Protein AF-A0A2G4H338-F1 (afdb_monomer_lite)

Sequence (233 aa):
MAGIDVQKAIAKLKPARVRELTLAVLLAEPDDFEDLPAPQMMLRNDGWTGVTTTIDGDGYRAVLITAGGRRTASRSCTVIDPEGVVIGSFAADAAARVAAATTAALVAPRMLRDEPVRLGVLGAGPLGRLAIAVLREVLPIERILIHDPDPLAAAQASELGRLVGDAPTAVRDASLIVTATNARDPALRADWVAPGAAIIALGADRQGRRELDYRILADAAFVTCDAPAIARV

Foldseek 3Di:
DDDDPQVVVVVVCPPVNLVVVLVCLLVDDPVQQPPQDDQPDWDDDQWIWTWGWDAHPQGKIKIWIWTGHPPDIWIKIWIAHNVGHTPDIDTCPVVLLSSLLSVLLSCVVVLFDDDDFQEFEEWLAPSRLSNLVSNVVRHNHPFAEYEYPDVVSQVVCVVSGPYDDARLVRAQPGLEYEYADQALDALDEPVSHDPNRHYHYRHQPDPSGDHYDVVCVVPDPDDDDSDPVPPDD

Structure (mmCIF, N/CA/C/O backbone):
data_AF-A0A2G4H338-F1
#
_entry.id   AF-A0A2G4H338-F1
#
loop_
_atom_site.group_PDB
_atom_site.id
_atom_site.type_symbol
_atom_site.label_atom_id
_atom_site.label_alt_id
_atom_site.label_comp_id
_atom_site.label_asym_id
_atom_site.label_entity_id
_atom_site.label_seq_id
_atom_site.pdbx_PDB_ins_code
_atom_site.Cartn_x
_atom_site.Cartn_y
_atom_site.Cartn_z
_atom_site.occupancy
_atom_site.B_iso_or_equiv
_atom_site.auth_seq_id
_atom_site.auth_comp_id
_atom_site.auth_asym_id
_atom_site.auth_atom_id
_atom_site.pdbx_PDB_model_num
ATOM 1 N N . MET A 1 1 ? 33.607 4.138 -12.696 1.00 31.92 1 MET A N 1
ATOM 2 C CA . MET A 1 1 ? 32.410 4.634 -13.411 1.00 31.92 1 MET A CA 1
ATOM 3 C C . MET A 1 1 ? 31.598 5.467 -12.440 1.00 31.92 1 MET A C 1
ATOM 5 O O . MET A 1 1 ? 31.166 4.926 -11.431 1.00 31.92 1 MET A O 1
ATOM 9 N N . ALA A 1 2 ? 31.481 6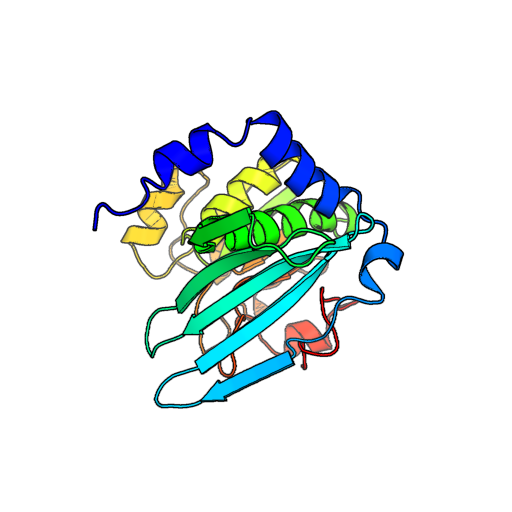.774 -12.678 1.00 31.03 2 ALA A N 1
ATOM 10 C CA . ALA A 1 2 ? 30.699 7.663 -11.822 1.00 31.03 2 ALA A CA 1
ATOM 11 C C . ALA A 1 2 ? 29.223 7.238 -11.871 1.00 31.03 2 ALA A C 1
ATOM 13 O O . ALA A 1 2 ? 28.641 7.170 -12.952 1.00 31.03 2 ALA A O 1
ATOM 14 N N . GLY A 1 3 ? 28.655 6.879 -10.717 1.00 27.36 3 GLY A N 1
ATOM 15 C CA . GLY A 1 3 ? 27.245 6.517 -10.606 1.00 27.36 3 GLY A CA 1
ATOM 16 C C . GLY A 1 3 ? 26.360 7.681 -11.041 1.00 27.36 3 GLY A C 1
ATOM 17 O O . GLY A 1 3 ? 26.670 8.840 -10.763 1.00 27.36 3 GLY A O 1
ATOM 18 N N . ILE A 1 4 ? 25.275 7.374 -11.749 1.00 29.52 4 ILE A N 1
ATOM 19 C CA . ILE A 1 4 ? 24.266 8.366 -12.115 1.00 29.52 4 ILE A CA 1
ATOM 20 C C . ILE A 1 4 ? 23.693 8.939 -10.819 1.00 29.52 4 ILE A C 1
ATOM 22 O O . ILE A 1 4 ? 23.163 8.210 -9.981 1.00 29.52 4 ILE A O 1
ATOM 26 N N . ASP A 1 5 ? 23.818 10.252 -10.659 1.00 36.50 5 ASP A N 1
ATOM 27 C CA . ASP A 1 5 ? 23.227 10.990 -9.553 1.00 36.50 5 ASP A CA 1
ATOM 28 C C . ASP A 1 5 ? 21.701 11.007 -9.729 1.00 36.50 5 ASP A C 1
ATOM 30 O O . ASP A 1 5 ? 21.136 11.795 -10.493 1.00 36.50 5 ASP A O 1
ATOM 34 N N . VAL A 1 6 ? 21.045 10.072 -9.043 1.00 32.97 6 VAL A N 1
ATOM 35 C CA . VAL A 1 6 ? 19.594 9.861 -9.077 1.00 32.97 6 VAL A CA 1
ATOM 36 C C . VAL A 1 6 ? 18.837 11.125 -8.658 1.00 32.97 6 VAL A C 1
ATOM 38 O O . VAL A 1 6 ? 17.789 11.415 -9.228 1.00 32.97 6 VAL A O 1
ATOM 41 N N . GLN A 1 7 ? 19.384 11.931 -7.741 1.00 35.97 7 GLN A N 1
ATOM 42 C CA . GLN A 1 7 ? 18.771 13.199 -7.331 1.00 35.97 7 GLN A CA 1
ATOM 43 C C . GLN A 1 7 ? 18.811 14.220 -8.472 1.00 35.97 7 GLN A C 1
ATOM 45 O O . GLN A 1 7 ? 17.824 14.903 -8.739 1.00 35.97 7 GLN A O 1
ATOM 50 N N . LYS A 1 8 ? 19.912 14.259 -9.227 1.00 37.12 8 LYS A N 1
ATOM 51 C CA . LYS A 1 8 ? 20.064 15.117 -10.411 1.00 37.12 8 LYS A CA 1
ATOM 52 C C . LYS A 1 8 ? 19.201 14.667 -11.597 1.00 37.12 8 LYS A C 1
ATOM 54 O O . LYS A 1 8 ? 18.763 15.509 -12.377 1.00 37.12 8 LYS A O 1
ATOM 59 N N . ALA A 1 9 ? 18.949 13.365 -11.743 1.00 36.69 9 ALA A N 1
ATOM 60 C CA . ALA A 1 9 ? 18.038 12.822 -12.755 1.00 36.69 9 ALA A CA 1
ATOM 61 C C . ALA A 1 9 ? 16.568 13.145 -12.429 1.00 36.69 9 ALA A C 1
ATOM 63 O O . ALA A 1 9 ? 15.832 13.596 -13.304 1.00 36.69 9 ALA A O 1
ATOM 64 N N . ILE A 1 10 ? 16.173 13.011 -11.159 1.00 35.69 10 ILE A N 1
ATOM 65 C CA . ILE A 1 10 ? 14.841 13.394 -10.669 1.00 35.69 10 ILE A CA 1
ATOM 66 C C . ILE A 1 10 ? 14.634 14.912 -10.778 1.00 35.69 10 ILE A C 1
ATOM 68 O O . ILE A 1 10 ? 13.583 15.345 -11.231 1.00 35.69 10 ILE A O 1
ATOM 72 N N . ALA A 1 11 ? 15.649 15.727 -10.477 1.00 36.38 11 ALA A N 1
ATOM 73 C CA . ALA A 1 11 ? 15.578 17.187 -10.607 1.00 36.38 11 ALA A CA 1
ATOM 74 C C . ALA A 1 11 ? 15.418 17.685 -12.061 1.00 36.38 11 ALA A C 1
ATOM 76 O O . ALA A 1 11 ? 14.984 18.816 -12.280 1.00 36.38 11 ALA A O 1
ATOM 77 N N . LYS A 1 12 ? 15.761 16.860 -13.062 1.00 34.72 12 LYS A N 1
ATOM 78 C CA . LYS A 1 12 ? 15.527 17.159 -14.488 1.00 34.72 12 LYS A CA 1
ATOM 79 C C . LYS A 1 12 ? 14.106 16.828 -14.945 1.00 34.72 12 LYS A C 1
ATOM 81 O O . LYS A 1 12 ? 13.651 17.388 -15.942 1.00 34.72 12 LYS A O 1
ATOM 86 N N . LEU A 1 13 ? 13.398 15.954 -14.231 1.00 32.66 13 LEU A N 1
ATOM 87 C CA . LEU A 1 13 ? 11.975 15.729 -14.443 1.00 32.66 13 LEU A CA 1
ATOM 88 C C . LEU A 1 13 ? 11.237 16.892 -13.778 1.00 32.66 13 LEU A C 1
ATOM 90 O O . LEU A 1 13 ? 11.143 16.969 -12.556 1.00 32.66 13 LEU A O 1
ATOM 94 N N . LYS A 1 14 ? 10.760 17.849 -14.584 1.00 33.47 14 LYS A N 1
ATOM 95 C CA . LYS A 1 14 ? 10.007 19.003 -14.068 1.00 33.47 14 LYS A CA 1
ATOM 96 C C . LYS A 1 14 ? 8.874 18.490 -13.156 1.00 33.47 14 LYS A C 1
ATOM 98 O O . LYS A 1 14 ? 8.219 17.525 -13.543 1.00 33.47 14 LYS A O 1
ATOM 103 N N . PRO A 1 15 ? 8.574 19.127 -12.008 1.00 35.56 15 PRO A N 1
ATOM 104 C CA . PRO A 1 15 ? 7.462 18.729 -11.133 1.00 35.56 15 PRO A CA 1
ATOM 105 C C . PRO A 1 15 ? 6.124 18.572 -11.876 1.00 35.56 15 PRO A C 1
ATOM 107 O O . PRO A 1 15 ? 5.331 17.689 -11.563 1.00 35.56 15 PRO A O 1
ATOM 110 N N . ALA A 1 16 ? 5.923 19.361 -12.937 1.00 33.28 16 ALA A N 1
ATOM 111 C CA . ALA A 1 16 ? 4.802 19.232 -13.863 1.00 33.28 16 ALA A CA 1
ATOM 112 C C . ALA A 1 16 ? 4.763 17.890 -14.619 1.00 33.28 16 ALA A C 1
ATOM 114 O O . ALA A 1 16 ? 3.675 17.385 -14.842 1.00 33.28 16 ALA A O 1
ATOM 115 N N . ARG A 1 17 ? 5.915 17.285 -14.953 1.00 35.44 17 ARG A N 1
ATOM 116 C CA . ARG A 1 17 ? 6.032 16.017 -15.697 1.00 35.44 17 ARG A CA 1
ATOM 117 C C . ARG A 1 17 ? 5.823 14.785 -14.815 1.00 35.44 17 ARG A C 1
ATOM 119 O O . ARG A 1 17 ? 5.235 13.811 -15.258 1.00 35.44 17 ARG A O 1
ATOM 126 N N . VAL A 1 18 ? 6.252 14.836 -13.550 1.00 34.94 18 VAL A N 1
ATOM 127 C CA . VAL A 1 18 ? 5.910 13.806 -12.546 1.00 34.94 18 VAL A CA 1
ATOM 128 C C . VAL A 1 18 ? 4.416 13.860 -12.230 1.00 34.94 18 VAL A C 1
ATOM 130 O O . VAL A 1 18 ? 3.768 12.819 -12.159 1.00 34.94 18 VAL A O 1
ATOM 133 N N . ARG A 1 19 ? 3.857 15.072 -12.118 1.00 35.03 19 ARG A N 1
ATOM 134 C CA . ARG A 1 19 ? 2.413 15.291 -12.020 1.00 35.03 19 ARG A CA 1
ATOM 135 C C . ARG A 1 19 ? 1.683 14.833 -13.282 1.00 35.03 19 ARG A C 1
ATOM 137 O O . ARG A 1 19 ? 0.640 14.236 -13.130 1.00 35.03 19 ARG A O 1
ATOM 144 N N . GLU A 1 20 ? 2.224 15.037 -14.482 1.00 35.38 20 GLU A N 1
ATOM 145 C CA . GLU A 1 20 ? 1.669 14.542 -15.757 1.00 35.38 20 GLU A CA 1
ATOM 146 C C . GLU A 1 20 ? 1.721 13.024 -15.886 1.00 35.38 20 GLU A C 1
ATOM 148 O O . GLU A 1 20 ? 0.754 12.461 -16.348 1.00 35.38 20 GLU A O 1
ATOM 153 N N . LEU A 1 21 ? 2.801 12.348 -15.482 1.00 34.97 21 LEU A N 1
ATOM 154 C CA . LEU A 1 21 ? 2.887 10.880 -15.526 1.00 34.97 21 LEU A CA 1
ATOM 155 C C . LEU A 1 21 ? 1.988 10.239 -14.468 1.00 34.97 21 LEU A C 1
ATOM 157 O O . LEU A 1 21 ? 1.357 9.218 -14.710 1.00 34.97 21 LEU A O 1
ATOM 161 N N . THR A 1 22 ? 1.892 10.879 -13.303 1.00 36.34 22 THR A N 1
ATOM 162 C CA . THR A 1 22 ? 0.916 10.515 -12.276 1.00 36.34 22 THR A CA 1
ATOM 163 C C . THR A 1 22 ? -0.502 10.775 -12.782 1.00 36.34 22 THR A C 1
ATOM 165 O O . THR A 1 22 ? -1.346 9.904 -12.667 1.00 36.34 22 THR A O 1
ATOM 168 N N . LEU A 1 23 ? -0.762 11.927 -13.406 1.00 31.66 23 LEU A N 1
ATOM 169 C CA . LEU A 1 23 ? -2.041 12.251 -14.033 1.00 31.66 23 LEU A CA 1
ATOM 170 C C . LEU A 1 23 ? -2.339 11.345 -15.226 1.00 31.66 23 LEU A C 1
ATOM 172 O O . LEU A 1 23 ? -3.488 11.017 -15.397 1.00 31.66 23 LEU A O 1
ATOM 176 N N . ALA A 1 24 ? -1.362 10.883 -15.998 1.00 32.75 24 ALA A N 1
ATOM 177 C CA . ALA A 1 24 ? -1.566 9.948 -17.101 1.00 32.75 24 ALA A CA 1
ATOM 178 C C . ALA A 1 24 ? -2.016 8.579 -16.581 1.00 32.75 24 ALA A C 1
ATOM 180 O O . ALA A 1 24 ? -2.882 7.964 -17.175 1.00 32.75 24 ALA A O 1
ATOM 181 N N . VAL A 1 25 ? -1.516 8.148 -15.417 1.00 35.56 25 VAL A N 1
ATOM 182 C CA . VAL A 1 25 ? -2.045 6.971 -14.704 1.00 35.56 25 VAL A CA 1
ATOM 183 C C . VAL A 1 25 ? -3.431 7.247 -14.090 1.00 35.56 25 VAL A C 1
ATOM 185 O O . VAL A 1 25 ? -4.241 6.336 -13.990 1.00 35.56 25 VAL A O 1
ATOM 188 N N . LEU A 1 26 ? -3.723 8.489 -13.678 1.00 29.72 26 LEU A N 1
ATOM 189 C CA . LEU A 1 26 ? -5.020 8.894 -13.100 1.00 29.72 26 LEU A CA 1
ATOM 190 C C . LEU A 1 26 ? -6.111 9.215 -14.144 1.00 29.72 26 LEU A C 1
ATOM 192 O O . LEU A 1 26 ? -7.287 9.221 -13.792 1.00 29.72 26 LEU A O 1
ATOM 196 N N . LEU A 1 27 ? -5.716 9.553 -15.372 1.00 29.69 27 LEU A N 1
ATOM 197 C CA . LEU A 1 27 ? -6.553 9.965 -16.507 1.00 29.69 27 LEU A CA 1
ATOM 198 C C . LEU A 1 27 ? -6.637 8.879 -17.582 1.00 29.69 27 LEU A C 1
ATOM 200 O O . LEU A 1 27 ? -7.345 9.083 -18.561 1.00 29.69 27 LEU A O 1
ATOM 204 N N . ALA A 1 28 ? -5.908 7.776 -17.416 1.00 30.19 28 ALA A N 1
ATOM 205 C CA . ALA A 1 28 ? -6.082 6.603 -18.250 1.00 30.19 28 ALA A CA 1
ATOM 206 C C . ALA A 1 28 ? -7.497 6.055 -18.025 1.00 30.19 28 ALA A C 1
ATOM 208 O O . ALA A 1 28 ? -7.899 5.777 -16.888 1.00 30.19 28 ALA A O 1
ATOM 209 N N . GLU A 1 29 ? -8.257 5.956 -19.108 1.00 27.52 29 GLU A N 1
ATOM 210 C CA . GLU A 1 29 ? -9.568 5.321 -19.103 1.00 27.52 29 GLU A CA 1
ATOM 211 C C . GLU A 1 29 ? -9.379 3.804 -18.901 1.00 27.52 29 GLU A C 1
ATOM 213 O O . GLU A 1 29 ? -8.314 3.269 -19.215 1.00 27.52 29 GLU A O 1
ATOM 218 N N . PRO A 1 30 ? -10.370 3.070 -18.363 1.00 31.16 30 PRO A N 1
ATOM 219 C CA . PRO A 1 30 ? -10.268 1.619 -18.163 1.00 31.16 30 PRO A CA 1
ATOM 220 C C . PRO A 1 30 ? -9.806 0.853 -19.416 1.00 31.16 30 PRO A C 1
ATOM 222 O O . PRO A 1 30 ? -9.089 -0.140 -19.297 1.00 31.16 30 PRO A O 1
ATOM 225 N N . ASP A 1 31 ? -10.162 1.368 -20.593 1.00 33.88 31 ASP A N 1
ATOM 226 C CA . ASP A 1 31 ? -9.850 0.800 -21.904 1.00 33.88 31 ASP A CA 1
ATOM 227 C C . ASP A 1 31 ? -8.364 0.987 -22.303 1.00 33.88 31 ASP A C 1
ATOM 229 O O . ASP A 1 31 ? -7.836 0.215 -23.100 1.00 33.88 31 ASP A O 1
ATOM 233 N N . ASP A 1 32 ? -7.634 1.934 -21.692 1.00 34.47 32 ASP A N 1
ATOM 234 C CA . ASP A 1 32 ? -6.191 2.151 -21.929 1.00 34.47 32 ASP A CA 1
ATOM 235 C C . ASP A 1 32 ? -5.313 1.029 -21.334 1.00 34.47 32 ASP A C 1
ATOM 237 O O . ASP A 1 32 ? -4.109 0.947 -21.596 1.00 34.47 32 ASP A O 1
ATOM 241 N N . PHE A 1 33 ? -5.907 0.155 -20.513 1.00 37.62 33 PHE A N 1
ATOM 242 C CA . PHE A 1 33 ? -5.237 -0.957 -19.841 1.00 37.62 33 PHE A CA 1
ATOM 243 C C . PHE A 1 33 ? -5.574 -2.332 -20.438 1.00 37.62 33 PHE A C 1
ATOM 245 O O . PHE A 1 33 ? -5.015 -3.330 -19.973 1.00 37.62 33 PHE A O 1
ATOM 252 N N . GLU A 1 34 ? -6.443 -2.412 -21.457 1.00 34.53 34 GLU A N 1
ATOM 253 C CA . GLU A 1 34 ? -6.906 -3.693 -22.025 1.00 34.53 34 GLU A CA 1
ATOM 254 C C . GLU A 1 34 ? -5.776 -4.526 -22.662 1.00 34.53 34 GLU A C 1
ATOM 256 O O . GLU A 1 34 ? -5.874 -5.752 -22.702 1.00 34.53 34 GLU A O 1
ATOM 261 N N . ASP A 1 35 ? -4.659 -3.889 -23.037 1.00 39.25 35 ASP A N 1
ATOM 262 C CA . ASP A 1 35 ? -3.520 -4.521 -23.717 1.00 39.25 35 ASP A CA 1
ATOM 263 C C . ASP A 1 35 ? -2.184 -4.430 -22.950 1.00 39.25 35 ASP A C 1
ATOM 265 O O . ASP A 1 35 ? -1.107 -4.615 -23.530 1.00 39.25 35 ASP A O 1
ATOM 269 N N . LEU A 1 36 ? -2.191 -4.179 -21.632 1.00 38.38 36 LEU A N 1
ATOM 270 C CA . LEU A 1 36 ? -0.945 -4.281 -20.864 1.00 38.38 36 LEU A CA 1
ATOM 271 C C . LEU A 1 36 ? -0.503 -5.752 -20.776 1.00 38.38 36 LEU A C 1
ATOM 273 O O . LEU A 1 36 ? -1.208 -6.580 -20.189 1.00 38.38 36 LEU A O 1
ATOM 277 N N . PRO A 1 37 ? 0.677 -6.123 -21.308 1.00 38.25 37 PRO A N 1
ATOM 278 C CA . PRO A 1 37 ? 1.098 -7.509 -21.268 1.00 38.25 37 PRO A CA 1
ATOM 279 C C . PRO A 1 37 ? 1.336 -7.934 -19.814 1.00 38.25 37 PRO A C 1
ATOM 281 O O . PRO A 1 37 ? 2.047 -7.271 -19.053 1.00 38.25 37 PRO A O 1
ATOM 284 N N . ALA A 1 38 ? 0.780 -9.088 -19.436 1.00 42.06 38 ALA A N 1
ATOM 285 C CA . ALA A 1 38 ? 1.150 -9.769 -18.198 1.00 42.06 38 ALA A CA 1
ATOM 286 C C . ALA A 1 38 ? 2.691 -9.883 -18.106 1.00 42.06 38 ALA A C 1
ATOM 288 O O . ALA A 1 38 ? 3.335 -10.042 -19.146 1.00 42.06 38 ALA A O 1
ATOM 289 N N . PRO A 1 39 ? 3.306 -9.818 -16.905 1.00 48.28 39 PRO A N 1
ATOM 290 C CA . PRO A 1 39 ? 4.752 -9.892 -16.726 1.00 48.28 39 PRO A CA 1
ATOM 291 C C . PRO A 1 39 ? 5.301 -11.088 -17.496 1.00 48.28 39 PRO A C 1
ATOM 293 O O . PRO A 1 39 ? 4.969 -12.241 -17.216 1.00 48.28 39 PRO A O 1
ATOM 296 N N . GLN A 1 40 ? 6.105 -10.786 -18.512 1.00 51.41 40 GLN A N 1
ATOM 297 C CA . GLN A 1 40 ? 6.357 -11.712 -19.612 1.00 51.41 40 GLN A CA 1
ATOM 298 C C . GLN A 1 40 ? 7.414 -12.765 -19.257 1.00 51.41 40 GLN A C 1
ATOM 300 O O . GLN A 1 40 ? 7.549 -13.762 -19.962 1.00 51.41 40 GLN A O 1
ATOM 305 N N . MET A 1 41 ? 8.159 -12.588 -18.156 1.00 46.97 41 MET A N 1
ATOM 306 C CA . MET A 1 41 ? 9.168 -13.561 -17.739 1.00 46.97 41 MET A CA 1
ATOM 307 C C . MET A 1 41 ? 9.484 -13.495 -16.241 1.00 46.97 41 MET A C 1
ATOM 309 O O . MET A 1 41 ? 9.742 -12.421 -15.696 1.00 46.97 41 MET A O 1
ATOM 313 N N . MET A 1 42 ? 9.510 -14.663 -15.591 1.00 55.84 42 MET A N 1
ATOM 314 C CA . MET A 1 42 ? 9.931 -14.847 -14.200 1.00 55.84 42 MET A CA 1
ATOM 315 C C . MET A 1 42 ? 11.110 -15.822 -14.153 1.00 55.84 42 MET A C 1
ATOM 317 O O . MET A 1 42 ? 10.934 -17.024 -14.344 1.00 55.84 42 MET A O 1
ATOM 321 N N . LEU A 1 43 ? 12.313 -15.322 -13.882 1.00 55.72 43 LEU A N 1
ATOM 322 C CA . LEU A 1 43 ? 13.510 -16.149 -13.711 1.00 55.72 43 LEU A CA 1
ATOM 323 C C . LEU A 1 43 ? 13.713 -16.447 -12.224 1.00 55.72 43 LEU A C 1
ATOM 325 O O . LEU A 1 43 ? 13.688 -15.532 -11.401 1.00 55.72 43 LEU A O 1
ATOM 329 N N . ARG A 1 44 ? 13.913 -17.721 -11.864 1.00 55.56 44 ARG A N 1
ATOM 330 C CA . ARG A 1 44 ? 14.139 -18.157 -10.476 1.00 55.56 44 ARG A CA 1
ATOM 331 C C . ARG A 1 44 ? 15.529 -18.772 -10.334 1.00 55.56 44 ARG A C 1
ATOM 333 O O . ARG A 1 44 ? 15.794 -19.812 -10.925 1.00 55.56 44 ARG A O 1
ATOM 340 N N . ASN A 1 45 ? 16.398 -18.141 -9.546 1.00 46.88 45 ASN A N 1
ATOM 341 C CA . ASN A 1 45 ? 17.700 -18.690 -9.147 1.00 46.88 45 ASN A CA 1
ATOM 342 C C . ASN A 1 45 ? 18.089 -18.093 -7.778 1.00 46.88 45 ASN A C 1
ATOM 344 O O . ASN A 1 45 ? 18.481 -16.932 -7.718 1.00 46.88 45 ASN A O 1
ATOM 348 N N . ASP A 1 46 ? 17.824 -18.810 -6.674 1.00 54.66 46 ASP A N 1
ATOM 349 C CA . ASP A 1 46 ? 17.926 -18.353 -5.261 1.00 54.66 46 ASP A CA 1
ATOM 350 C C . ASP A 1 46 ? 17.205 -17.030 -4.882 1.00 54.66 46 ASP A C 1
ATOM 352 O O . ASP A 1 46 ? 17.273 -16.547 -3.745 1.00 54.66 46 ASP A O 1
ATOM 356 N N . GLY A 1 47 ? 16.435 -16.491 -5.824 1.00 64.31 47 GLY A N 1
ATOM 357 C CA . GLY A 1 47 ? 15.627 -15.279 -5.780 1.00 64.31 47 GLY A CA 1
ATOM 358 C C . GLY A 1 47 ? 14.677 -15.261 -6.979 1.00 64.31 47 GLY A C 1
ATOM 359 O O . GLY A 1 47 ? 14.439 -16.301 -7.602 1.00 64.31 47 GLY A O 1
ATOM 360 N N . TRP A 1 48 ? 14.126 -14.096 -7.308 1.00 69.19 48 TRP A N 1
ATOM 361 C CA . TRP A 1 48 ? 13.246 -13.943 -8.464 1.00 69.19 48 TRP A CA 1
ATOM 362 C C . TRP A 1 48 ? 13.566 -12.678 -9.250 1.00 69.19 48 TRP A C 1
ATOM 364 O O . TRP A 1 48 ? 13.840 -11.634 -8.663 1.00 69.19 48 TRP A O 1
ATOM 374 N N . THR A 1 49 ? 13.490 -12.771 -10.571 1.00 73.44 49 THR A N 1
ATOM 375 C CA . THR A 1 49 ? 13.557 -11.612 -11.459 1.00 73.44 49 THR A CA 1
ATOM 376 C C . THR A 1 49 ? 12.325 -11.608 -12.340 1.00 73.44 49 THR A C 1
ATOM 378 O O . THR A 1 49 ? 12.121 -12.546 -13.109 1.00 73.44 49 THR A O 1
ATOM 381 N N . GLY A 1 50 ? 11.512 -10.566 -12.209 1.00 73.75 50 GLY A N 1
ATOM 382 C CA . GLY A 1 50 ? 10.370 -10.300 -13.073 1.00 73.75 50 GLY A CA 1
ATOM 383 C C . GLY A 1 50 ? 10.702 -9.199 -14.071 1.00 73.75 50 GLY A C 1
ATOM 384 O O . GLY A 1 50 ? 11.346 -8.213 -13.701 1.00 73.75 50 GLY A O 1
ATOM 385 N N . VAL A 1 51 ? 10.249 -9.356 -15.311 1.00 72.12 51 VAL A N 1
ATOM 386 C CA . VAL A 1 51 ? 10.280 -8.292 -16.321 1.00 72.12 51 VAL A CA 1
ATOM 387 C C . VAL A 1 51 ? 8.850 -7.956 -16.723 1.00 72.12 51 VAL A C 1
ATOM 389 O O . VAL A 1 51 ? 8.103 -8.835 -17.156 1.00 72.12 51 VAL A O 1
ATOM 392 N N . THR A 1 52 ? 8.491 -6.685 -16.577 1.00 73.00 52 THR A N 1
ATOM 393 C CA . THR A 1 52 ? 7.224 -6.123 -17.047 1.00 73.00 52 THR A CA 1
ATOM 394 C C . THR A 1 52 ? 7.532 -5.069 -18.092 1.00 73.00 52 THR A C 1
ATOM 396 O O . THR A 1 52 ? 8.423 -4.241 -17.902 1.00 73.00 52 THR A O 1
ATOM 399 N N . THR A 1 53 ? 6.801 -5.101 -19.193 1.00 68.38 53 THR A N 1
ATOM 400 C CA . THR A 1 53 ? 6.924 -4.143 -20.285 1.00 68.38 53 THR A CA 1
ATOM 401 C C . THR A 1 53 ? 5.600 -3.430 -20.477 1.00 68.38 53 THR A C 1
ATOM 403 O O . THR A 1 53 ? 4.547 -4.048 -20.400 1.00 68.38 53 THR A O 1
ATOM 406 N N . THR A 1 54 ? 5.644 -2.127 -20.713 1.00 69.31 54 THR A N 1
ATOM 407 C CA . THR A 1 54 ? 4.470 -1.345 -21.112 1.00 69.31 54 THR A CA 1
ATOM 408 C C . THR A 1 54 ? 4.836 -0.516 -22.330 1.00 69.31 54 THR A C 1
ATOM 410 O O . THR A 1 54 ? 6.005 -0.158 -22.499 1.00 69.31 54 THR A O 1
ATOM 413 N N . ILE A 1 55 ? 3.856 -0.235 -23.181 1.00 71.44 55 ILE A N 1
ATOM 414 C CA . ILE A 1 55 ? 3.996 0.652 -24.336 1.00 71.44 55 ILE A CA 1
ATOM 415 C C . ILE A 1 55 ? 2.889 1.696 -24.215 1.00 71.44 55 ILE A C 1
ATOM 417 O O . ILE A 1 55 ? 1.758 1.318 -23.924 1.00 71.44 55 ILE A O 1
ATOM 421 N N . ASP A 1 56 ? 3.214 2.978 -24.354 1.00 68.62 56 ASP A N 1
ATOM 422 C CA . ASP A 1 56 ? 2.199 4.036 -24.380 1.00 68.62 56 ASP A CA 1
ATOM 423 C C . ASP A 1 56 ? 1.635 4.257 -25.795 1.00 68.62 56 ASP A C 1
ATOM 425 O O . ASP A 1 56 ? 2.100 3.662 -26.770 1.00 68.62 56 ASP A O 1
ATOM 429 N N . GLY A 1 57 ? 0.618 5.117 -25.916 1.00 61.19 57 GLY A N 1
ATOM 430 C CA . GLY A 1 57 ? -0.033 5.415 -27.198 1.00 61.19 57 GLY A CA 1
ATOM 431 C C . GLY A 1 57 ? 0.883 6.063 -28.246 1.00 61.19 57 GLY A C 1
ATOM 432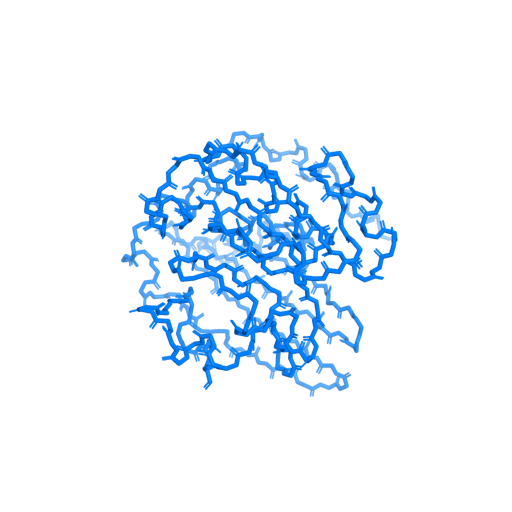 O O . GLY A 1 57 ? 0.593 5.982 -29.437 1.00 61.19 57 GLY A O 1
ATOM 433 N N . ASP A 1 58 ? 2.008 6.643 -27.819 1.00 71.06 58 ASP A N 1
ATOM 434 C CA . ASP A 1 58 ? 3.016 7.246 -28.696 1.00 71.06 58 ASP A CA 1
ATOM 435 C C . ASP A 1 58 ? 4.111 6.238 -29.104 1.00 71.06 58 ASP A C 1
ATOM 437 O O . ASP A 1 58 ? 5.004 6.565 -29.887 1.00 71.06 58 ASP A O 1
ATOM 441 N N . GLY A 1 59 ? 4.050 4.999 -28.604 1.00 69.62 59 GLY A N 1
ATOM 442 C CA . GLY A 1 59 ? 4.973 3.916 -28.934 1.00 69.62 59 GLY A CA 1
ATOM 443 C C . GLY A 1 59 ? 6.229 3.849 -28.061 1.00 69.62 59 GLY A C 1
ATOM 444 O O . GLY A 1 59 ? 7.085 2.991 -28.309 1.00 69.62 59 GLY A O 1
ATOM 445 N N . TYR A 1 60 ? 6.357 4.695 -27.033 1.00 77.12 60 TYR A N 1
ATOM 446 C CA . TYR A 1 60 ? 7.451 4.586 -26.069 1.00 77.12 60 TYR A CA 1
ATOM 447 C C . TYR A 1 60 ? 7.253 3.356 -25.200 1.00 77.12 60 TYR A C 1
ATOM 449 O O . TYR A 1 60 ? 6.147 3.042 -24.767 1.00 77.12 60 TYR A O 1
ATOM 457 N N . ARG A 1 61 ? 8.352 2.670 -24.887 1.00 76.06 61 ARG A N 1
ATOM 458 C CA . ARG A 1 61 ? 8.337 1.451 -24.080 1.00 76.06 61 ARG A CA 1
ATOM 459 C C . ARG A 1 61 ? 9.033 1.672 -22.751 1.00 76.06 61 ARG A C 1
ATOM 461 O O . ARG A 1 61 ? 10.156 2.175 -22.709 1.00 76.06 61 ARG A O 1
ATOM 468 N N . ALA A 1 62 ? 8.413 1.216 -21.671 1.00 75.25 62 ALA A N 1
ATOM 469 C CA . ALA A 1 62 ? 9.052 1.091 -20.369 1.00 75.25 62 ALA A CA 1
ATOM 470 C C . ALA A 1 62 ? 9.295 -0.389 -20.061 1.00 75.25 62 ALA A C 1
ATOM 472 O O . ALA A 1 62 ? 8.369 -1.194 -20.049 1.00 75.25 62 ALA A O 1
ATOM 473 N N . VAL A 1 63 ? 10.550 -0.748 -19.800 1.00 78.56 63 VAL A N 1
ATOM 474 C CA . VAL A 1 63 ? 10.968 -2.089 -19.382 1.00 78.56 63 VAL A CA 1
ATOM 475 C C . VAL A 1 63 ? 11.333 -2.034 -17.905 1.00 78.56 63 VAL A C 1
ATOM 477 O O . VAL A 1 63 ? 12.416 -1.571 -17.534 1.00 78.56 63 VAL A O 1
ATOM 480 N N . LEU A 1 64 ? 10.426 -2.501 -17.053 1.00 78.44 64 LEU A N 1
ATOM 481 C CA . LEU A 1 64 ? 10.624 -2.615 -15.617 1.00 78.44 64 LEU A CA 1
ATOM 482 C C . LEU A 1 64 ? 11.207 -3.987 -15.282 1.00 78.44 64 LEU A C 1
ATOM 484 O O . LEU A 1 64 ? 10.580 -5.021 -15.500 1.00 78.44 64 LEU A O 1
ATOM 488 N N . ILE A 1 65 ? 12.388 -3.990 -14.677 1.00 81.19 65 ILE A N 1
ATOM 489 C CA . ILE A 1 65 ? 13.013 -5.181 -14.113 1.00 81.19 65 ILE A CA 1
ATOM 490 C C . ILE A 1 65 ? 12.871 -5.097 -12.600 1.00 81.19 65 ILE A C 1
ATOM 492 O O . ILE A 1 65 ? 13.351 -4.152 -11.973 1.00 81.19 65 ILE A O 1
ATOM 496 N N . THR A 1 66 ? 12.234 -6.098 -12.003 1.00 79.38 66 THR A N 1
ATOM 497 C CA . THR A 1 66 ? 12.206 -6.268 -10.550 1.00 79.38 66 THR A CA 1
ATOM 498 C C . THR A 1 66 ? 13.060 -7.462 -10.178 1.00 79.38 66 THR A C 1
ATOM 500 O O . THR A 1 66 ? 12.767 -8.576 -10.597 1.00 79.38 66 THR A O 1
ATOM 503 N N . ALA A 1 67 ? 14.088 -7.239 -9.365 1.00 80.75 67 ALA A N 1
ATOM 504 C CA . ALA A 1 67 ? 14.942 -8.290 -8.830 1.00 80.75 67 ALA A CA 1
ATOM 505 C C . ALA A 1 67 ? 14.711 -8.407 -7.321 1.00 80.75 67 ALA A C 1
ATOM 507 O O . ALA A 1 67 ? 15.018 -7.491 -6.555 1.00 80.75 67 ALA A O 1
ATOM 508 N N . GLY A 1 68 ? 14.144 -9.527 -6.885 1.00 72.25 68 GLY A N 1
ATOM 509 C CA . GLY A 1 68 ? 13.878 -9.830 -5.488 1.00 72.25 68 GLY A CA 1
ATOM 510 C C . GLY A 1 68 ? 14.825 -10.879 -4.919 1.00 72.25 68 GLY A C 1
ATOM 511 O O . GLY A 1 68 ? 14.873 -12.018 -5.380 1.00 72.25 68 GLY A O 1
ATOM 512 N N . GLY A 1 69 ? 15.526 -10.507 -3.849 1.00 67.56 69 GLY A N 1
ATOM 513 C CA . GLY A 1 69 ? 16.235 -11.437 -2.974 1.00 67.56 69 GLY A CA 1
ATOM 514 C C . GLY A 1 69 ? 15.357 -11.922 -1.813 1.00 67.56 69 GLY A C 1
ATOM 515 O O . GLY A 1 69 ? 14.157 -11.645 -1.741 1.00 67.56 69 GLY A O 1
ATOM 516 N N . ARG A 1 70 ? 15.970 -12.607 -0.836 1.00 60.97 70 ARG A N 1
ATOM 517 C CA . ARG A 1 70 ? 15.263 -13.154 0.345 1.00 60.97 70 ARG A CA 1
ATOM 518 C C . ARG A 1 70 ? 14.616 -12.088 1.243 1.00 60.97 70 ARG A C 1
ATOM 520 O O . ARG A 1 70 ? 13.639 -12.392 1.922 1.00 60.97 70 ARG A O 1
ATOM 527 N N . ARG A 1 71 ? 15.173 -10.869 1.285 1.00 59.31 71 ARG A N 1
ATOM 528 C CA . ARG A 1 71 ? 14.749 -9.786 2.203 1.00 59.31 71 ARG A CA 1
ATOM 529 C C . ARG A 1 71 ? 14.329 -8.492 1.507 1.00 59.31 71 ARG A C 1
ATOM 531 O O . ARG A 1 71 ? 13.481 -7.780 2.029 1.00 59.31 71 ARG A O 1
ATOM 538 N N . THR A 1 72 ? 14.890 -8.191 0.342 1.00 67.50 72 THR A N 1
ATOM 539 C CA . THR A 1 72 ? 14.658 -6.936 -0.385 1.00 67.50 72 THR A CA 1
ATOM 540 C C . THR A 1 72 ? 14.261 -7.224 -1.829 1.00 67.50 72 THR A C 1
ATOM 542 O O . THR A 1 72 ? 14.448 -8.334 -2.328 1.00 67.50 72 THR A O 1
ATOM 545 N N . ALA A 1 73 ? 13.662 -6.247 -2.504 1.00 73.50 73 ALA A N 1
ATOM 546 C CA . ALA A 1 73 ? 13.753 -6.181 -3.958 1.00 73.50 73 ALA A CA 1
ATOM 547 C C . ALA A 1 73 ? 14.244 -4.805 -4.362 1.00 73.50 73 ALA A C 1
ATOM 549 O O . ALA A 1 73 ? 14.057 -3.841 -3.618 1.00 73.50 73 ALA A O 1
ATOM 550 N N . SER A 1 74 ? 14.836 -4.759 -5.541 1.00 79.69 74 SER A N 1
ATOM 551 C CA . SER A 1 74 ? 15.194 -3.537 -6.234 1.00 79.69 74 SER A CA 1
ATOM 552 C C . SER A 1 74 ? 14.514 -3.531 -7.588 1.00 79.69 74 SER A C 1
ATOM 554 O O . SER A 1 74 ? 14.288 -4.586 -8.191 1.00 79.69 74 SER A O 1
ATOM 556 N N . ARG A 1 75 ? 14.180 -2.334 -8.055 1.00 80.00 75 ARG A N 1
ATOM 557 C CA . ARG A 1 75 ? 13.546 -2.133 -9.353 1.00 80.00 75 ARG A CA 1
ATOM 558 C C . ARG A 1 75 ? 14.392 -1.208 -10.204 1.00 80.00 75 ARG A C 1
ATOM 560 O O . ARG A 1 75 ? 14.876 -0.192 -9.709 1.00 80.00 75 ARG A O 1
ATOM 567 N N . SER A 1 76 ? 14.521 -1.515 -11.485 1.00 81.69 76 SER A N 1
ATOM 568 C CA . SER A 1 76 ? 15.069 -0.601 -12.485 1.00 81.69 76 SER A CA 1
ATOM 569 C C . SER A 1 76 ? 14.123 -0.500 -13.669 1.00 81.69 76 SER A C 1
ATOM 571 O O . SER A 1 76 ? 13.506 -1.487 -14.054 1.00 81.69 76 SER A O 1
ATOM 573 N N . CYS A 1 77 ? 14.005 0.690 -14.242 1.00 80.19 77 CYS A N 1
ATOM 574 C CA . CYS A 1 77 ? 13.212 0.932 -15.438 1.00 80.19 77 CYS A CA 1
ATOM 575 C C . CYS A 1 77 ? 14.131 1.425 -16.551 1.00 80.19 77 CYS A C 1
ATOM 577 O O . CYS A 1 77 ? 14.976 2.287 -16.310 1.00 80.19 77 CYS A O 1
ATOM 579 N N . THR A 1 78 ? 13.967 0.867 -17.745 1.00 81.75 78 THR A N 1
ATOM 580 C CA . THR A 1 78 ? 14.619 1.329 -18.972 1.00 81.75 78 THR A CA 1
ATOM 581 C C . THR A 1 78 ? 13.553 1.841 -19.924 1.00 81.75 78 THR A C 1
ATOM 583 O O . THR A 1 78 ? 12.575 1.144 -20.170 1.00 81.75 78 THR A O 1
ATOM 586 N N . VAL A 1 79 ? 13.739 3.051 -20.441 1.00 79.56 79 VAL A N 1
ATOM 587 C CA . VAL A 1 79 ? 12.821 3.694 -21.382 1.00 79.56 79 VAL A CA 1
ATOM 588 C C . VAL A 1 79 ? 13.420 3.616 -22.778 1.00 79.56 79 VAL A C 1
ATOM 590 O O . VAL A 1 79 ? 14.598 3.933 -22.970 1.00 79.56 79 VAL A O 1
ATOM 593 N N . ILE A 1 80 ? 12.608 3.172 -23.728 1.00 78.00 80 ILE A N 1
ATOM 594 C CA . ILE A 1 80 ? 12.963 2.944 -25.126 1.00 78.00 80 ILE A CA 1
ATOM 595 C C . ILE A 1 80 ? 11.991 3.755 -25.986 1.00 78.00 80 ILE A C 1
ATOM 597 O O . ILE A 1 80 ? 10.791 3.728 -25.723 1.00 78.00 80 ILE A O 1
ATOM 601 N N . ASP A 1 81 ? 12.494 4.497 -26.966 1.00 78.88 81 ASP A N 1
ATOM 602 C CA . ASP A 1 81 ? 11.655 5.248 -27.905 1.00 78.88 81 ASP A CA 1
ATOM 603 C C . ASP A 1 81 ? 10.997 4.327 -28.963 1.00 78.88 81 ASP A C 1
ATOM 605 O O . ASP A 1 81 ? 11.295 3.123 -29.012 1.00 78.88 81 ASP A O 1
ATOM 609 N N . PRO A 1 82 ? 10.068 4.841 -29.789 1.00 83.75 82 PRO A N 1
ATOM 610 C CA . PRO A 1 82 ? 9.382 4.039 -30.806 1.00 83.75 82 PRO A CA 1
ATOM 611 C C . PRO A 1 82 ? 10.327 3.361 -31.812 1.00 83.75 82 PRO A C 1
ATOM 613 O O . PRO A 1 82 ? 10.052 2.252 -32.281 1.00 83.75 82 PRO A O 1
ATOM 616 N N . GLU A 1 83 ? 11.469 3.983 -32.100 1.00 90.12 83 GLU A N 1
ATOM 617 C CA . GLU A 1 83 ? 12.518 3.489 -32.993 1.00 90.12 83 GLU A CA 1
ATOM 618 C C . GLU A 1 83 ? 13.361 2.364 -32.368 1.00 90.12 83 GLU A C 1
ATOM 620 O O . GLU A 1 83 ? 14.141 1.705 -33.061 1.00 90.12 83 GL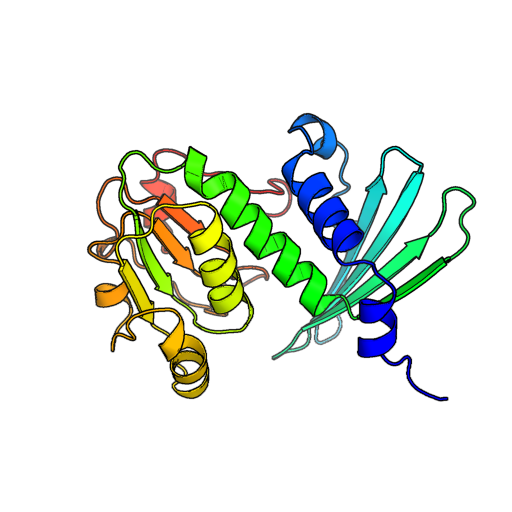U A O 1
ATOM 625 N N . GLY A 1 84 ? 13.188 2.094 -31.071 1.00 82.12 84 GLY A N 1
ATOM 626 C CA . GLY A 1 84 ? 13.899 1.043 -30.350 1.00 82.12 84 GLY A CA 1
ATOM 627 C C . GLY A 1 84 ? 15.205 1.504 -29.699 1.00 82.12 84 GLY A C 1
ATOM 628 O O . GLY A 1 84 ? 15.981 0.666 -29.231 1.00 82.12 84 GLY A O 1
ATOM 629 N N . VAL A 1 85 ? 15.463 2.810 -29.637 1.00 85.25 85 VAL A N 1
ATOM 630 C CA . VAL A 1 85 ? 16.642 3.386 -28.991 1.00 85.25 85 VAL A CA 1
ATOM 631 C C . VAL A 1 85 ? 16.392 3.533 -27.493 1.00 85.25 85 VAL A C 1
ATOM 633 O O . VAL A 1 85 ? 15.377 4.059 -27.044 1.00 85.25 85 VAL A O 1
ATOM 636 N N . VAL A 1 86 ? 17.350 3.083 -26.680 1.00 84.25 86 VAL A N 1
ATOM 637 C CA . VAL A 1 86 ? 17.311 3.299 -25.228 1.00 84.25 86 VAL A CA 1
ATOM 638 C C . VAL A 1 86 ? 17.598 4.768 -24.930 1.00 84.25 86 VAL A C 1
ATOM 640 O O . VAL A 1 86 ? 18.722 5.236 -25.114 1.00 84.25 86 VAL A O 1
ATOM 643 N N . ILE A 1 87 ? 16.603 5.475 -24.401 1.00 79.00 87 ILE A N 1
ATOM 644 C CA . ILE A 1 87 ? 16.698 6.906 -24.080 1.00 79.00 87 ILE A CA 1
ATOM 645 C C . ILE A 1 87 ? 16.925 7.176 -22.588 1.00 79.00 87 ILE A C 1
ATOM 647 O O . ILE A 1 87 ? 17.275 8.293 -22.201 1.00 79.00 87 ILE A O 1
ATOM 651 N N . GLY A 1 88 ? 16.774 6.166 -21.725 1.00 75.50 88 GLY A N 1
ATOM 652 C CA . GLY A 1 88 ? 17.076 6.313 -20.303 1.00 75.50 88 GLY A CA 1
ATOM 653 C C . GLY A 1 88 ? 16.992 5.022 -19.500 1.00 75.50 88 GLY A C 1
ATOM 654 O O . GLY A 1 88 ? 16.299 4.083 -19.874 1.00 75.50 88 GLY A O 1
ATOM 655 N N . SER A 1 89 ? 17.690 4.989 -18.362 1.00 80.44 89 SER A N 1
ATOM 656 C CA . SER A 1 89 ? 17.579 3.910 -17.378 1.00 80.44 89 SER A CA 1
ATOM 657 C C . SER A 1 89 ? 17.784 4.446 -15.961 1.00 80.44 89 SER A C 1
ATOM 659 O O . SER A 1 89 ? 18.658 5.288 -15.735 1.00 80.44 89 SER A O 1
ATOM 661 N N . PHE A 1 90 ? 16.963 4.005 -15.007 1.00 76.69 90 PHE A N 1
ATOM 662 C CA . PHE A 1 90 ? 16.978 4.518 -13.635 1.00 76.69 90 PHE A CA 1
ATOM 663 C C . PHE A 1 90 ? 16.461 3.504 -12.607 1.00 76.69 90 PHE A C 1
ATOM 665 O O . PHE A 1 90 ? 15.729 2.569 -12.931 1.00 76.69 90 PHE A O 1
ATOM 672 N N . ALA A 1 91 ? 16.821 3.711 -11.335 1.00 77.06 91 ALA A N 1
ATOM 673 C CA . ALA A 1 91 ? 16.248 2.969 -10.214 1.00 77.06 91 ALA A CA 1
ATOM 674 C C . ALA A 1 91 ? 14.773 3.358 -10.015 1.00 77.06 91 ALA A C 1
ATOM 676 O O . ALA A 1 91 ? 14.449 4.531 -9.839 1.00 77.06 91 ALA A O 1
ATOM 677 N N . ALA A 1 92 ? 13.880 2.373 -10.019 1.00 77.00 92 ALA A N 1
ATOM 678 C CA . ALA A 1 92 ? 12.436 2.561 -10.133 1.00 77.00 92 ALA A CA 1
ATOM 679 C C . ALA A 1 92 ? 11.657 2.289 -8.833 1.00 77.00 92 ALA A C 1
ATOM 681 O O . ALA A 1 92 ? 10.432 2.360 -8.827 1.00 77.00 92 ALA A O 1
ATOM 682 N N . ASP A 1 93 ? 12.327 2.016 -7.708 1.00 76.06 93 ASP A N 1
ATOM 683 C CA . ASP A 1 93 ? 11.644 1.711 -6.439 1.00 76.06 93 ASP A CA 1
ATOM 684 C C . ASP A 1 93 ? 10.761 2.858 -5.932 1.00 76.06 93 ASP A C 1
ATOM 686 O O . ASP A 1 93 ? 9.683 2.623 -5.388 1.00 76.06 93 ASP A O 1
ATOM 690 N N . ALA A 1 94 ? 11.205 4.105 -6.101 1.00 73.44 94 ALA A N 1
ATOM 691 C CA . ALA A 1 94 ? 10.396 5.269 -5.751 1.00 73.44 94 ALA A CA 1
ATOM 692 C C . ALA A 1 94 ? 9.202 5.426 -6.702 1.00 73.44 94 ALA A C 1
ATOM 694 O O . ALA A 1 94 ? 8.084 5.604 -6.229 1.00 73.44 94 ALA A O 1
ATOM 695 N N . ALA A 1 95 ? 9.426 5.288 -8.012 1.00 72.31 95 ALA A N 1
ATOM 696 C CA . ALA A 1 95 ? 8.377 5.393 -9.025 1.00 72.31 95 ALA A CA 1
ATOM 697 C C . ALA A 1 95 ? 7.274 4.340 -8.822 1.00 72.31 95 ALA A C 1
ATOM 699 O O . ALA A 1 95 ? 6.098 4.684 -8.835 1.00 72.31 95 ALA A O 1
ATOM 700 N N . ALA A 1 96 ? 7.642 3.089 -8.526 1.00 76.81 96 ALA A N 1
ATOM 701 C CA . ALA A 1 96 ? 6.682 2.022 -8.239 1.00 76.81 96 ALA A CA 1
ATOM 702 C C . ALA A 1 96 ? 5.823 2.324 -6.999 1.00 76.81 96 ALA A C 1
ATOM 704 O O . ALA A 1 96 ? 4.617 2.091 -7.006 1.00 76.81 96 ALA A O 1
ATOM 705 N N . ARG A 1 97 ? 6.422 2.883 -5.935 1.00 81.50 97 ARG A N 1
ATOM 706 C CA . ARG A 1 97 ? 5.661 3.302 -4.746 1.00 81.50 97 ARG A CA 1
ATOM 707 C C . ARG A 1 97 ? 4.717 4.458 -5.044 1.00 81.50 97 ARG A C 1
ATOM 709 O O . ARG A 1 97 ? 3.603 4.446 -4.536 1.00 81.50 97 ARG A O 1
ATOM 716 N N . VAL A 1 98 ? 5.165 5.436 -5.834 1.00 77.31 98 VAL A N 1
ATOM 717 C CA . VAL A 1 98 ? 4.323 6.558 -6.267 1.00 77.31 98 VAL A CA 1
ATOM 718 C C . VAL A 1 98 ? 3.121 6.027 -7.032 1.00 77.31 98 VAL A C 1
ATOM 720 O O . VAL A 1 98 ? 2.013 6.303 -6.603 1.00 77.31 98 VAL A O 1
ATOM 723 N N . ALA A 1 99 ? 3.329 5.186 -8.049 1.00 75.94 99 ALA A N 1
ATOM 724 C CA . ALA A 1 99 ? 2.244 4.594 -8.833 1.00 75.94 99 ALA A CA 1
ATOM 725 C C . ALA A 1 99 ? 1.229 3.824 -7.965 1.00 75.94 99 ALA A C 1
ATOM 727 O O . ALA A 1 99 ? 0.022 4.029 -8.091 1.00 75.94 99 ALA A O 1
ATOM 728 N N . ALA A 1 100 ? 1.702 2.985 -7.036 1.00 83.88 100 ALA A N 1
ATOM 729 C CA . ALA A 1 100 ? 0.826 2.243 -6.127 1.00 83.88 100 ALA A CA 1
ATOM 730 C C . ALA A 1 100 ? 0.015 3.174 -5.205 1.00 83.88 100 ALA A C 1
ATOM 732 O O . ALA A 1 100 ? -1.198 3.026 -5.069 1.00 83.88 100 ALA A O 1
ATOM 733 N N . ALA A 1 101 ? 0.668 4.169 -4.597 1.00 82.94 101 ALA A N 1
ATOM 734 C CA . ALA A 1 101 ? 0.002 5.127 -3.720 1.00 82.94 101 ALA A CA 1
ATOM 735 C C . ALA A 1 101 ? -1.008 6.001 -4.485 1.00 82.94 101 ALA A C 1
ATOM 737 O O . ALA A 1 101 ? -2.109 6.245 -3.999 1.00 82.94 101 ALA A O 1
ATOM 738 N N . THR A 1 102 ? -0.672 6.452 -5.693 1.00 79.25 102 THR A N 1
ATOM 739 C CA . THR A 1 102 ? -1.562 7.290 -6.508 1.00 79.25 102 THR A CA 1
ATOM 740 C C . THR A 1 102 ? -2.748 6.499 -7.040 1.00 79.25 102 THR A C 1
ATOM 742 O O . THR A 1 102 ? -3.847 7.037 -7.095 1.00 79.25 102 THR A O 1
ATOM 745 N N . THR A 1 103 ? -2.568 5.210 -7.338 1.00 81.56 103 THR A N 1
ATOM 746 C CA . THR A 1 103 ? -3.684 4.306 -7.656 1.00 81.56 103 THR A CA 1
ATOM 747 C C . THR A 1 103 ? -4.640 4.197 -6.470 1.00 81.56 103 THR A C 1
ATOM 749 O O . THR A 1 103 ? -5.846 4.331 -6.649 1.00 81.56 103 THR A O 1
ATOM 752 N N . ALA A 1 104 ? -4.125 4.062 -5.240 1.00 86.75 104 ALA A N 1
ATOM 753 C CA . ALA A 1 104 ? -4.961 4.092 -4.036 1.00 86.75 104 ALA A CA 1
ATOM 754 C C . ALA A 1 104 ? -5.764 5.402 -3.922 1.00 86.75 104 ALA A C 1
ATOM 756 O O . ALA A 1 104 ? -6.963 5.368 -3.656 1.00 86.75 104 ALA A O 1
ATOM 757 N N . ALA A 1 105 ? -5.122 6.548 -4.173 1.00 84.19 105 ALA A N 1
ATOM 758 C CA . ALA A 1 105 ? -5.778 7.857 -4.179 1.00 84.19 105 ALA A CA 1
ATOM 759 C C . ALA A 1 105 ? -6.849 7.990 -5.278 1.00 84.19 105 ALA A C 1
ATOM 761 O O . ALA A 1 105 ? -7.872 8.631 -5.056 1.00 84.19 105 ALA A O 1
ATOM 762 N N . LEU A 1 106 ? -6.649 7.362 -6.440 1.00 83.94 106 LEU A N 1
ATOM 763 C CA . LEU A 1 106 ? -7.623 7.353 -7.533 1.00 83.94 106 LEU A CA 1
ATOM 764 C C . LEU A 1 106 ? -8.894 6.585 -7.169 1.00 83.94 106 LEU A C 1
ATOM 766 O O . LEU A 1 106 ? -10.006 7.035 -7.455 1.00 83.94 106 LEU A O 1
ATOM 770 N N . VAL A 1 107 ? -8.730 5.401 -6.579 1.00 84.12 107 VAL A N 1
ATOM 771 C CA . VAL A 1 107 ? -9.848 4.479 -6.346 1.00 84.12 107 VAL A CA 1
ATOM 772 C C . VAL A 1 107 ? -10.597 4.793 -5.056 1.00 84.12 107 VAL A C 1
ATOM 774 O O . VAL A 1 107 ? -11.815 4.633 -5.022 1.00 84.12 107 VAL A O 1
ATOM 777 N N . ALA A 1 108 ? -9.916 5.297 -4.020 1.00 88.44 108 ALA A N 1
ATOM 778 C CA . ALA A 1 108 ? -10.514 5.489 -2.700 1.00 88.44 108 ALA A CA 1
ATOM 779 C C . ALA A 1 108 ? -11.811 6.328 -2.705 1.00 88.44 108 ALA A C 1
ATOM 781 O O . ALA A 1 108 ? -12.785 5.861 -2.111 1.00 88.44 108 ALA A O 1
ATOM 782 N N . PRO A 1 109 ? -11.914 7.481 -3.407 1.00 86.38 109 PRO A N 1
ATOM 783 C CA . PRO A 1 109 ? -13.151 8.269 -3.435 1.00 86.38 109 PRO A CA 1
ATOM 784 C C . PRO A 1 109 ? -14.358 7.510 -4.001 1.00 86.38 109 PRO A C 1
ATOM 786 O O . PRO A 1 109 ? -15.492 7.792 -3.638 1.00 86.38 109 PRO A O 1
ATOM 789 N N . ARG A 1 110 ? -14.124 6.525 -4.879 1.00 88.19 110 ARG A N 1
ATOM 790 C CA . ARG A 1 110 ? -15.176 5.711 -5.514 1.00 88.19 110 ARG A CA 1
ATOM 791 C C . ARG A 1 110 ? -15.613 4.525 -4.653 1.00 88.19 110 ARG A C 1
ATOM 793 O O . ARG A 1 110 ? -16.648 3.924 -4.920 1.00 88.19 110 ARG A O 1
ATOM 800 N N . MET A 1 111 ? -14.816 4.164 -3.648 1.00 88.00 111 MET A N 1
ATOM 801 C CA . MET A 1 111 ? -15.081 3.035 -2.750 1.00 88.00 111 MET A CA 1
ATOM 802 C C . MET A 1 111 ? -15.836 3.450 -1.484 1.00 88.00 111 MET A C 1
ATOM 804 O O . MET A 1 111 ? -16.386 2.598 -0.786 1.00 88.00 111 MET A O 1
ATOM 808 N N . LEU A 1 112 ? -15.828 4.742 -1.158 1.00 89.25 112 LEU A N 1
ATOM 809 C CA . LEU A 1 112 ? -16.365 5.271 0.088 1.00 89.25 112 LEU A CA 1
ATOM 810 C C . LEU A 1 112 ? -17.838 5.649 -0.053 1.00 89.25 112 LEU A C 1
ATOM 812 O O . LEU A 1 112 ? -18.277 6.138 -1.089 1.00 89.25 112 LEU A O 1
ATOM 816 N N . ARG A 1 113 ? -18.601 5.405 1.017 1.00 81.19 113 ARG A N 1
ATOM 817 C CA . ARG A 1 113 ? -20.027 5.756 1.104 1.00 81.19 113 ARG A CA 1
ATOM 818 C C . ARG A 1 113 ? -20.279 7.031 1.901 1.00 81.19 113 ARG A C 1
ATOM 820 O O . ARG A 1 113 ? -21.194 7.770 1.563 1.00 81.19 113 ARG A O 1
ATOM 827 N N . ASP A 1 114 ? -19.462 7.273 2.926 1.00 77.94 114 ASP A N 1
ATOM 828 C CA . ASP A 1 114 ? -19.669 8.328 3.915 1.00 77.94 114 ASP A CA 1
ATOM 829 C C . ASP A 1 114 ? -18.406 9.180 4.100 1.00 77.94 114 ASP A C 1
ATOM 831 O O . ASP A 1 114 ? -17.280 8.669 4.088 1.00 77.94 114 ASP A O 1
ATOM 835 N N . GLU A 1 115 ? -18.618 10.472 4.350 1.00 83.25 115 GLU A N 1
ATOM 836 C CA . GLU A 1 115 ? -17.610 11.446 4.774 1.00 83.25 115 GLU A CA 1
ATOM 837 C C . GLU A 1 115 ? -17.969 12.007 6.167 1.00 83.25 115 GLU A C 1
ATOM 839 O O . GLU A 1 115 ? -19.157 12.109 6.491 1.00 83.25 115 GLU A O 1
ATOM 844 N N . PRO A 1 116 ? -16.985 12.410 6.998 1.00 91.44 116 PRO A N 1
ATOM 845 C CA . PRO A 1 116 ? -15.543 12.408 6.739 1.00 91.44 116 PRO A CA 1
ATOM 846 C C . PRO A 1 116 ? -14.881 11.031 6.954 1.00 91.44 116 PRO A C 1
ATOM 848 O O . PRO A 1 116 ? -15.435 10.119 7.570 1.00 91.44 116 PRO A O 1
ATOM 851 N N . VAL A 1 117 ? -13.670 10.860 6.415 1.00 97.38 117 VAL A N 1
ATOM 852 C CA . VAL A 1 117 ? -12.984 9.560 6.340 1.00 97.38 117 VAL A CA 1
ATOM 853 C C . VAL A 1 117 ? -12.177 9.274 7.605 1.00 97.38 117 VAL A C 1
ATOM 855 O O . VAL A 1 117 ? -11.301 10.045 7.997 1.00 97.38 117 VAL A O 1
ATOM 858 N N . ARG A 1 118 ? -12.406 8.105 8.209 1.00 97.94 118 ARG A N 1
ATOM 859 C CA . ARG A 1 118 ? -11.599 7.566 9.313 1.00 97.94 118 ARG A CA 1
ATOM 860 C C . ARG A 1 118 ? -10.624 6.550 8.725 1.00 97.94 118 ARG A C 1
ATOM 862 O O . ARG A 1 118 ? -11.033 5.443 8.380 1.00 97.94 118 ARG A O 1
ATOM 869 N N . LEU A 1 119 ? -9.360 6.940 8.578 1.00 98.44 119 LEU A N 1
ATOM 870 C CA . LEU A 1 119 ? -8.333 6.137 7.914 1.00 98.44 119 LEU A CA 1
ATOM 871 C C . LEU A 1 119 ? -7.572 5.267 8.926 1.00 98.44 119 LEU A C 1
ATOM 873 O O . LEU A 1 119 ? -6.926 5.784 9.837 1.00 98.44 119 LEU A O 1
ATOM 877 N N . GLY A 1 120 ? -7.617 3.951 8.734 1.00 98.62 120 GLY A N 1
ATOM 878 C CA . GLY A 1 120 ? -6.758 2.985 9.416 1.00 98.62 120 GLY A CA 1
ATOM 879 C C . GLY A 1 120 ? -5.616 2.538 8.508 1.00 98.62 120 GLY A C 1
ATOM 880 O O . GLY A 1 120 ? -5.848 2.188 7.353 1.00 98.62 120 GLY A O 1
ATOM 881 N N . VAL A 1 121 ? -4.380 2.529 9.007 1.00 98.62 121 VAL A N 1
ATOM 882 C CA . VAL A 1 121 ? -3.206 2.107 8.228 1.00 98.62 121 VAL A CA 1
ATOM 883 C C . VAL A 1 121 ? -2.421 1.043 8.972 1.00 98.62 121 VAL A C 1
ATOM 885 O O . VAL A 1 121 ? -1.950 1.265 10.088 1.00 98.62 121 VAL A O 1
ATOM 888 N N . LEU A 1 122 ? -2.245 -0.103 8.318 1.00 98.44 122 LEU A N 1
ATOM 889 C CA . LEU A 1 122 ? -1.368 -1.179 8.761 1.00 98.44 122 LEU A CA 1
ATOM 890 C C . LEU A 1 122 ? -0.117 -1.188 7.881 1.00 98.44 122 LEU A C 1
ATOM 892 O O . LEU A 1 122 ? -0.188 -1.472 6.685 1.00 98.44 122 LEU A O 1
ATOM 896 N N . GLY A 1 123 ? 1.033 -0.884 8.475 1.00 97.06 123 GLY A N 1
ATOM 897 C CA . GLY A 1 123 ? 2.300 -0.699 7.770 1.00 97.06 123 GLY A CA 1
ATOM 898 C C . GLY A 1 123 ? 2.626 0.779 7.566 1.00 97.06 123 GLY A C 1
ATOM 899 O O . GLY A 1 123 ? 2.042 1.465 6.733 1.00 97.06 123 GLY A O 1
ATOM 900 N N . ALA A 1 124 ? 3.623 1.251 8.304 1.00 95.31 124 ALA A N 1
ATOM 901 C CA . ALA A 1 124 ? 4.147 2.610 8.311 1.00 95.31 124 ALA A CA 1
ATOM 902 C C . ALA A 1 124 ? 5.482 2.724 7.558 1.00 95.31 124 ALA A C 1
ATOM 904 O O . ALA A 1 124 ? 6.211 3.700 7.725 1.00 95.31 124 ALA A O 1
ATOM 905 N N . GLY A 1 125 ? 5.828 1.742 6.719 1.00 92.62 125 GLY A N 1
ATOM 906 C CA . GLY A 1 125 ? 6.980 1.812 5.820 1.00 92.62 125 GLY A CA 1
ATOM 907 C C . GLY A 1 125 ? 6.830 2.885 4.723 1.00 92.62 125 GLY A C 1
ATOM 908 O O . GLY A 1 125 ? 5.823 3.593 4.658 1.00 92.62 125 GLY A O 1
ATOM 909 N N . PRO A 1 126 ? 7.803 3.002 3.798 1.00 88.81 126 PRO A N 1
ATOM 910 C CA . PRO A 1 126 ? 7.790 4.037 2.760 1.00 88.81 126 PRO A CA 1
ATOM 911 C C . PRO A 1 126 ? 6.514 4.089 1.905 1.00 88.81 126 PRO A C 1
ATOM 913 O O . PRO A 1 126 ? 6.101 5.176 1.518 1.00 88.81 126 PRO A O 1
ATOM 916 N N . LEU A 1 127 ? 5.896 2.937 1.609 1.00 88.88 127 LEU A N 1
ATOM 917 C CA . LEU A 1 127 ? 4.647 2.879 0.842 1.00 88.88 127 LEU A CA 1
ATOM 918 C C . LEU A 1 127 ? 3.443 3.347 1.668 1.00 88.88 127 LEU A C 1
ATOM 920 O O . LEU A 1 127 ? 2.687 4.179 1.187 1.00 88.88 127 LEU A O 1
ATOM 924 N N . GLY A 1 128 ? 3.298 2.882 2.913 1.00 94.81 128 GLY A N 1
ATOM 925 C CA . GLY A 1 128 ? 2.194 3.292 3.788 1.00 94.81 128 GLY A CA 1
ATOM 926 C C . GLY A 1 128 ? 2.209 4.789 4.097 1.00 94.81 128 GLY A C 1
ATOM 927 O O . GLY A 1 128 ? 1.184 5.455 3.983 1.00 94.81 128 GLY A O 1
ATOM 928 N N . ARG A 1 129 ? 3.389 5.360 4.379 1.00 94.81 129 ARG A N 1
ATOM 929 C CA . ARG A 1 129 ? 3.543 6.815 4.572 1.00 94.81 129 ARG A CA 1
ATOM 930 C C . ARG A 1 129 ? 3.175 7.613 3.327 1.00 94.81 129 ARG A C 1
ATOM 932 O O . ARG A 1 129 ? 2.513 8.641 3.438 1.00 94.81 129 ARG A O 1
ATOM 939 N N . LEU A 1 130 ? 3.591 7.142 2.150 1.00 90.44 130 LEU A N 1
ATOM 940 C CA . LEU A 1 130 ? 3.245 7.794 0.891 1.00 90.44 130 LEU A CA 1
ATOM 941 C C . LEU A 1 130 ? 1.745 7.685 0.596 1.00 90.44 130 LEU A C 1
ATOM 943 O O . LEU A 1 130 ? 1.153 8.682 0.204 1.00 90.44 130 LEU A O 1
ATOM 947 N N . ALA A 1 131 ? 1.133 6.523 0.843 1.00 93.25 131 ALA A N 1
ATOM 948 C CA . ALA A 1 131 ? -0.307 6.314 0.707 1.00 93.25 131 ALA A CA 1
ATOM 949 C C . ALA A 1 131 ? -1.101 7.274 1.605 1.00 93.25 131 ALA A C 1
ATOM 951 O O . ALA A 1 131 ? -2.029 7.918 1.128 1.00 93.25 131 ALA A O 1
ATOM 952 N N . ILE A 1 132 ? -0.692 7.452 2.869 1.00 94.94 132 ILE A N 1
ATOM 953 C CA . ILE A 1 132 ? -1.296 8.453 3.760 1.00 94.94 132 ILE A CA 1
ATOM 954 C C . ILE A 1 132 ? -1.188 9.855 3.157 1.00 94.94 132 ILE A C 1
ATOM 956 O O . ILE A 1 132 ? -2.183 10.573 3.108 1.00 94.94 132 ILE A O 1
ATOM 960 N N . ALA A 1 133 ? 0.007 10.245 2.702 1.00 88.81 133 ALA A N 1
ATOM 961 C CA . ALA A 1 133 ? 0.237 11.579 2.160 1.00 88.81 133 ALA A CA 1
ATOM 962 C C . ALA A 1 133 ? -0.672 11.873 0.958 1.00 88.81 133 ALA A C 1
ATOM 964 O O . ALA A 1 133 ? -1.329 12.904 0.948 1.00 88.81 133 ALA A O 1
ATOM 965 N N . VAL A 1 134 ? -0.774 10.959 -0.012 1.00 87.06 134 VAL A N 1
ATOM 966 C CA . VAL A 1 134 ? -1.613 11.179 -1.202 1.00 87.06 134 VAL A CA 1
ATOM 967 C C . VAL A 1 134 ? -3.111 11.072 -0.910 1.00 87.06 134 VAL A C 1
ATOM 969 O O . VAL A 1 134 ? -3.890 11.816 -1.495 1.00 87.06 134 VAL A O 1
ATOM 972 N N . LEU A 1 135 ? -3.533 10.201 0.014 1.00 90.25 135 LEU A N 1
ATOM 973 C CA . LEU A 1 135 ? -4.946 10.076 0.389 1.00 90.25 135 LEU A CA 1
ATOM 974 C C . LEU A 1 135 ? -5.458 11.327 1.109 1.00 90.25 135 LEU A C 1
ATOM 976 O O . LEU A 1 135 ? -6.600 11.721 0.894 1.00 90.25 135 LEU A O 1
ATOM 980 N N . ARG A 1 136 ? -4.614 11.984 1.916 1.00 90.19 136 ARG A N 1
ATOM 981 C CA . ARG A 1 136 ? -4.948 13.263 2.569 1.00 90.19 136 ARG A CA 1
ATOM 982 C C . ARG A 1 136 ? -5.233 14.394 1.581 1.00 90.19 136 ARG A C 1
ATOM 984 O O . ARG A 1 136 ? -5.965 15.307 1.937 1.00 90.19 136 ARG A O 1
ATOM 991 N N . GLU A 1 137 ? -4.665 14.340 0.378 1.00 88.25 137 GLU A N 1
ATOM 992 C CA . GLU A 1 137 ? -4.878 15.364 -0.654 1.00 88.25 137 GLU A CA 1
ATOM 993 C C . GLU A 1 137 ? -6.221 15.205 -1.378 1.00 88.25 137 GLU A C 1
ATOM 995 O O . GLU A 1 137 ? -6.737 16.173 -1.930 1.00 88.25 137 GLU A O 1
ATOM 1000 N N . VAL A 1 138 ? -6.782 13.990 -1.404 1.00 87.94 138 VAL A N 1
ATOM 1001 C CA . VAL A 1 138 ? -7.975 13.671 -2.210 1.00 87.94 138 VAL A CA 1
ATOM 1002 C C . VAL A 1 138 ? -9.200 13.282 -1.382 1.00 87.94 138 VAL A C 1
ATOM 1004 O O . VAL A 1 138 ? -10.280 13.146 -1.949 1.00 87.94 138 VAL A O 1
ATOM 1007 N N . LEU A 1 139 ? -9.058 13.101 -0.064 1.00 90.06 139 LEU A N 1
ATOM 1008 C CA . LEU A 1 139 ? -10.147 12.725 0.842 1.00 90.06 139 LEU A CA 1
ATOM 1009 C C . LEU A 1 139 ? -10.275 13.701 2.021 1.00 90.06 139 LEU A C 1
ATOM 1011 O O . LEU A 1 139 ? -9.261 14.120 2.586 1.00 90.06 139 LEU A O 1
ATOM 1015 N N . PRO A 1 140 ? -11.502 13.980 2.495 1.00 94.50 140 PRO A N 1
ATOM 1016 C CA . PRO A 1 140 ? -11.728 14.726 3.728 1.00 94.50 140 PRO A CA 1
ATOM 1017 C C . PRO A 1 140 ? -11.489 13.823 4.946 1.00 94.50 140 PRO A C 1
ATOM 1019 O O . PRO A 1 140 ? -12.416 13.254 5.524 1.00 94.50 140 PRO A O 1
ATOM 1022 N N . ILE A 1 141 ? -10.222 13.645 5.321 1.00 96.94 141 ILE A N 1
ATOM 1023 C CA . ILE A 1 141 ? -9.831 12.763 6.426 1.00 96.94 141 ILE A CA 1
ATOM 1024 C C . ILE A 1 141 ? -10.107 13.419 7.787 1.00 96.94 141 ILE A C 1
ATOM 1026 O O . ILE A 1 141 ? -9.526 14.448 8.122 1.00 96.94 141 ILE A O 1
ATOM 1030 N N . GLU A 1 142 ? -10.940 12.770 8.603 1.00 97.56 142 GLU A N 1
ATOM 1031 C CA . GLU A 1 142 ? -11.225 13.147 9.994 1.00 97.56 142 GLU A CA 1
ATOM 1032 C C . GLU A 1 142 ? -10.069 12.771 10.928 1.00 97.56 142 GLU A C 1
ATOM 1034 O O . GLU A 1 142 ? -9.641 13.552 11.776 1.00 97.56 142 GLU A O 1
ATOM 1039 N N . ARG A 1 143 ? -9.569 11.537 10.791 1.00 97.75 143 ARG A N 1
ATOM 1040 C CA . ARG A 1 143 ? -8.500 10.987 11.632 1.00 97.75 143 ARG A CA 1
ATOM 1041 C C . ARG A 1 143 ? -7.734 9.882 10.923 1.00 97.75 143 ARG A C 1
ATOM 1043 O O . ARG A 1 143 ? -8.284 9.177 10.079 1.00 97.75 143 ARG A O 1
ATOM 1050 N N . ILE A 1 144 ? -6.484 9.699 11.344 1.00 98.62 144 ILE A N 1
ATOM 1051 C CA . ILE A 1 144 ? -5.576 8.667 10.838 1.00 98.62 144 ILE A CA 1
ATOM 1052 C C . ILE A 1 144 ? -5.029 7.890 12.032 1.00 98.62 144 ILE A C 1
ATOM 1054 O O . ILE A 1 144 ? -4.382 8.484 12.898 1.00 98.62 144 ILE A O 1
ATOM 1058 N N . LEU A 1 145 ? -5.291 6.583 12.082 1.00 98.75 145 LEU A N 1
ATOM 1059 C CA . LEU A 1 145 ? -4.699 5.666 13.054 1.00 98.75 145 LEU A CA 1
ATOM 1060 C C . LEU A 1 145 ? -3.709 4.746 12.345 1.00 98.75 145 LEU A C 1
ATOM 1062 O O . LEU A 1 145 ? -4.042 4.128 11.336 1.00 98.75 145 LEU A O 1
ATOM 1066 N N . ILE A 1 146 ? -2.489 4.667 12.868 1.00 98.69 146 ILE A N 1
ATOM 1067 C CA . ILE A 1 146 ? -1.378 3.973 12.216 1.00 98.69 146 ILE A CA 1
ATOM 1068 C C . ILE A 1 146 ? -0.826 2.916 13.162 1.00 98.69 146 ILE A C 1
ATOM 1070 O O . ILE A 1 146 ? -0.505 3.213 14.315 1.00 98.69 146 ILE A O 1
ATOM 1074 N N . HIS A 1 147 ? -0.659 1.700 12.654 1.00 98.44 147 HIS A N 1
ATOM 1075 C CA . HIS A 1 147 ? 0.061 0.638 13.337 1.00 98.44 147 HIS A CA 1
ATOM 1076 C C . HIS A 1 147 ? 1.157 0.058 12.440 1.00 98.44 147 HIS A C 1
ATOM 1078 O O . HIS A 1 147 ? 0.921 -0.292 11.283 1.00 98.44 147 HIS A O 1
ATOM 1084 N N . ASP A 1 148 ? 2.353 -0.090 13.000 1.00 97.75 148 ASP A N 1
ATOM 1085 C CA . ASP A 1 148 ? 3.439 -0.884 12.434 1.00 97.75 148 ASP A CA 1
ATOM 1086 C C . ASP A 1 148 ? 4.151 -1.610 13.587 1.00 97.75 148 ASP A C 1
ATOM 1088 O O . ASP A 1 148 ? 4.416 -0.976 14.613 1.00 97.75 148 ASP A O 1
ATOM 1092 N N . PRO A 1 149 ? 4.432 -2.921 13.470 1.00 95.19 149 PRO A N 1
ATOM 1093 C CA . PRO A 1 149 ? 5.175 -3.653 14.493 1.00 95.19 149 PRO A CA 1
ATOM 1094 C C . PRO A 1 149 ? 6.644 -3.210 14.610 1.00 95.19 149 PRO A C 1
ATOM 1096 O O . PRO A 1 149 ? 7.272 -3.483 15.632 1.00 95.19 149 PRO A O 1
ATOM 1099 N N . ASP A 1 150 ? 7.208 -2.558 13.588 1.00 95.62 150 ASP A N 1
ATOM 1100 C CA . ASP A 1 150 ? 8.541 -1.963 13.636 1.00 95.62 150 ASP A CA 1
ATOM 1101 C C . ASP A 1 150 ? 8.474 -0.545 14.245 1.00 95.62 150 ASP A C 1
ATOM 1103 O O . ASP A 1 150 ? 7.939 0.381 13.619 1.00 95.62 150 ASP A O 1
ATOM 1107 N N . PRO A 1 151 ? 9.058 -0.322 15.441 1.00 94.50 151 PRO A N 1
ATOM 1108 C CA . PRO A 1 151 ? 9.022 0.978 16.104 1.00 94.50 151 PRO A CA 1
ATOM 1109 C C . PRO A 1 151 ? 9.729 2.079 15.306 1.00 94.50 151 PRO A C 1
ATOM 1111 O O . PRO A 1 151 ? 9.348 3.244 15.420 1.00 94.50 151 PRO A O 1
ATOM 1114 N N . LEU A 1 152 ? 10.730 1.746 14.479 1.00 95.44 152 LEU A N 1
ATOM 1115 C CA . LEU A 1 152 ? 11.403 2.734 13.637 1.00 95.44 152 LEU A CA 1
ATOM 1116 C C . LEU A 1 152 ? 10.482 3.201 12.505 1.00 95.44 152 LEU A C 1
ATOM 1118 O O . LEU A 1 152 ? 10.395 4.400 12.233 1.00 95.44 152 LEU A O 1
ATOM 1122 N N . ALA A 1 153 ? 9.780 2.268 11.860 1.00 93.25 153 ALA A N 1
ATOM 1123 C CA . ALA A 1 153 ? 8.810 2.592 10.821 1.00 93.25 153 ALA A CA 1
ATOM 1124 C C . ALA A 1 153 ? 7.640 3.407 11.391 1.00 93.25 153 ALA A C 1
ATOM 1126 O O . ALA A 1 153 ? 7.266 4.424 10.804 1.00 93.25 153 ALA A O 1
ATOM 1127 N N . ALA A 1 154 ? 7.124 3.013 12.561 1.00 95.38 154 ALA A N 1
ATOM 1128 C CA . ALA A 1 154 ? 6.078 3.744 13.272 1.00 95.38 154 ALA A CA 1
ATOM 1129 C C . ALA A 1 154 ? 6.516 5.179 13.614 1.00 95.38 154 ALA A C 1
ATOM 1131 O O . ALA A 1 154 ? 5.805 6.130 13.294 1.00 95.38 154 ALA A O 1
ATOM 1132 N N . ALA A 1 155 ? 7.713 5.358 14.184 1.00 94.31 155 ALA A N 1
ATOM 1133 C CA . ALA A 1 155 ? 8.241 6.679 14.529 1.00 94.31 155 ALA A CA 1
ATOM 1134 C C . ALA A 1 155 ? 8.368 7.604 13.306 1.00 94.31 155 ALA A C 1
ATOM 1136 O O . ALA A 1 155 ? 8.071 8.789 13.392 1.00 94.31 155 ALA A O 1
ATOM 1137 N N . GLN A 1 156 ? 8.737 7.068 12.138 1.00 93.38 156 GLN A N 1
ATOM 1138 C CA . GLN A 1 156 ? 8.807 7.837 10.889 1.00 93.38 156 GLN A CA 1
ATOM 1139 C C . GLN A 1 156 ? 7.437 8.311 10.367 1.00 93.38 156 GLN A C 1
ATOM 1141 O O . GLN A 1 156 ? 7.394 9.128 9.447 1.00 93.38 156 GLN A O 1
ATOM 1146 N N . ALA A 1 157 ? 6.330 7.783 10.895 1.00 94.25 157 ALA A N 1
ATOM 1147 C CA . ALA A 1 157 ? 4.969 8.138 10.502 1.00 94.25 157 ALA A CA 1
ATOM 1148 C C . ALA A 1 157 ? 4.211 8.947 11.570 1.00 94.25 157 ALA A C 1
ATOM 1150 O O . ALA A 1 157 ? 3.041 9.255 11.354 1.00 94.25 157 ALA A O 1
ATOM 1151 N N . SER A 1 158 ? 4.845 9.315 12.693 1.00 94.88 158 SER A N 1
ATOM 1152 C CA . SER A 1 158 ? 4.184 10.007 13.815 1.00 94.88 158 SER A CA 1
ATOM 1153 C C . SER A 1 158 ? 3.540 11.340 13.427 1.00 94.88 158 SER A C 1
ATOM 1155 O O . SER A 1 158 ? 2.502 11.702 13.965 1.00 94.88 158 SER A O 1
ATOM 1157 N N . GLU A 1 159 ? 4.127 12.052 12.465 1.00 95.69 159 GLU A N 1
ATOM 1158 C CA . GLU A 1 159 ? 3.610 13.334 11.961 1.00 95.69 159 GLU A CA 1
ATOM 1159 C C . GLU A 1 159 ? 2.422 13.166 10.994 1.00 95.69 159 GLU A C 1
ATOM 1161 O O . GLU A 1 159 ? 1.751 14.131 10.627 1.00 95.69 159 GLU A O 1
ATOM 1166 N N . LEU A 1 160 ? 2.161 11.938 10.536 1.00 95.25 160 LEU A N 1
ATOM 1167 C CA . LEU A 1 160 ? 1.127 11.647 9.543 1.00 95.25 160 LEU A CA 1
ATOM 1168 C C . LEU A 1 160 ? -0.202 11.223 10.173 1.00 95.25 160 LEU A C 1
ATOM 1170 O O . LEU A 1 160 ? -1.217 11.241 9.483 1.00 95.25 160 LEU A O 1
ATOM 1174 N N . GLY A 1 161 ? -0.208 10.845 11.451 1.00 97.31 161 GLY A N 1
ATOM 1175 C CA . GLY A 1 161 ? -1.385 10.351 12.155 1.00 97.31 161 GLY A CA 1
ATOM 1176 C C . GLY A 1 161 ? -1.058 9.858 13.561 1.00 97.31 161 GLY A C 1
ATOM 1177 O O . GLY A 1 161 ? 0.093 9.846 13.992 1.00 97.31 161 GLY A O 1
ATOM 1178 N N . ARG A 1 162 ? -2.079 9.416 14.296 1.00 98.31 162 ARG A N 1
ATOM 1179 C CA . ARG A 1 162 ? -1.898 8.885 15.648 1.00 98.31 162 ARG A CA 1
ATOM 1180 C C . ARG A 1 162 ? -1.397 7.444 15.583 1.00 98.31 162 ARG A C 1
ATOM 1182 O O . ARG A 1 162 ? -2.088 6.562 15.076 1.00 98.31 162 ARG A O 1
ATOM 1189 N N . LEU A 1 163 ? -0.228 7.200 16.168 1.00 98.38 163 LEU A N 1
ATOM 1190 C CA . LEU A 1 163 ? 0.297 5.849 16.355 1.00 98.38 163 LEU A CA 1
ATOM 1191 C C . LEU A 1 163 ? -0.517 5.103 17.421 1.00 98.38 163 LEU A C 1
ATOM 1193 O O . LEU A 1 163 ? -0.833 5.663 18.476 1.00 98.38 163 LEU A O 1
ATOM 1197 N N . VAL A 1 164 ? -0.843 3.840 17.155 1.00 98.31 164 VAL A N 1
ATOM 1198 C CA . VAL A 1 164 ? -1.544 2.952 18.093 1.00 98.31 164 VAL A CA 1
ATOM 1199 C C . VAL A 1 164 ? -0.766 1.653 18.313 1.00 98.31 164 VAL A C 1
ATOM 1201 O O . VAL A 1 164 ? -0.018 1.193 17.449 1.00 98.31 164 VAL A O 1
ATOM 1204 N N . GLY A 1 165 ? -0.930 1.068 19.502 1.00 96.69 165 GLY A N 1
ATOM 1205 C CA . GLY A 1 165 ? -0.117 -0.063 19.960 1.00 96.69 165 GLY A CA 1
ATOM 1206 C C . GLY A 1 165 ? -0.407 -1.394 19.265 1.00 96.69 165 GLY A C 1
ATOM 1207 O O . GLY A 1 165 ? 0.433 -2.287 19.308 1.00 96.69 165 GLY A O 1
ATOM 1208 N N . ASP A 1 166 ? -1.557 -1.530 18.603 1.00 97.44 166 ASP A N 1
ATOM 1209 C CA . ASP A 1 166 ? -1.979 -2.775 17.965 1.00 97.44 166 ASP A CA 1
ATOM 1210 C C . ASP A 1 166 ? -2.807 -2.543 16.689 1.00 97.44 166 ASP A C 1
ATOM 1212 O O . ASP A 1 166 ? -3.448 -1.503 16.508 1.00 97.44 166 ASP A O 1
ATOM 1216 N N . ALA A 1 167 ? -2.775 -3.535 15.793 1.00 97.62 167 ALA A N 1
ATOM 1217 C CA . ALA A 1 167 ? -3.490 -3.508 14.520 1.00 97.62 167 ALA A CA 1
ATOM 1218 C C . ALA A 1 167 ? -5.026 -3.403 14.662 1.00 97.62 167 ALA A C 1
ATOM 1220 O O . ALA A 1 167 ? -5.602 -2.578 13.952 1.00 97.62 167 ALA A O 1
ATOM 1221 N N . PRO A 1 168 ? -5.712 -4.153 15.558 1.00 98.38 168 PRO A N 1
ATOM 1222 C CA . PRO A 1 168 ? -7.158 -4.014 15.757 1.00 98.38 168 PRO A CA 1
ATOM 1223 C C . PRO A 1 168 ? -7.596 -2.579 16.063 1.00 98.38 168 PRO A C 1
ATOM 1225 O O . PRO A 1 168 ? -8.570 -2.096 15.488 1.00 98.38 168 PRO A O 1
ATOM 1228 N N . THR A 1 169 ? -6.868 -1.882 16.938 1.00 98.31 169 THR A N 1
ATOM 1229 C CA . THR A 1 169 ? -7.165 -0.497 17.321 1.00 98.31 169 THR A CA 1
ATOM 1230 C C . THR A 1 169 ? -7.049 0.459 16.134 1.00 98.31 169 THR A C 1
ATOM 1232 O O . THR A 1 169 ? -7.804 1.426 16.059 1.00 98.31 169 THR A O 1
ATOM 1235 N N . ALA A 1 170 ? -6.151 0.189 15.182 1.00 98.31 170 ALA A N 1
ATOM 1236 C CA . ALA A 1 170 ? -5.994 1.030 13.997 1.00 98.31 170 ALA A CA 1
ATOM 1237 C C . ALA A 1 170 ? -7.185 0.941 13.028 1.00 98.31 170 ALA A C 1
ATOM 1239 O O . ALA A 1 170 ? -7.425 1.891 12.288 1.00 98.31 170 ALA A O 1
ATOM 1240 N N . VAL A 1 171 ? -7.920 -0.178 13.014 1.00 98.31 171 VAL A N 1
ATOM 1241 C CA . VAL A 1 171 ? -8.861 -0.501 11.923 1.00 98.31 171 VAL A CA 1
ATOM 1242 C C . VAL A 1 171 ? -10.317 -0.683 12.348 1.00 98.31 171 VAL A C 1
ATOM 1244 O O . VAL A 1 171 ? -11.195 -0.537 11.504 1.00 98.31 171 VAL A O 1
ATOM 1247 N N . ARG A 1 172 ? -10.601 -0.953 13.632 1.00 97.00 172 ARG A N 1
ATOM 1248 C CA . ARG A 1 172 ? -11.956 -1.306 14.111 1.00 97.00 172 ARG A CA 1
ATOM 1249 C C . ARG A 1 172 ? -13.053 -0.307 13.774 1.00 97.00 172 ARG A C 1
ATOM 1251 O O . ARG A 1 172 ? -14.182 -0.705 13.530 1.00 97.00 172 ARG A O 1
ATOM 1258 N N . ASP A 1 173 ? -12.701 0.970 13.755 1.00 95.38 173 ASP A N 1
ATOM 1259 C CA . ASP A 1 173 ? -13.621 2.079 13.503 1.00 95.38 173 ASP A CA 1
ATOM 1260 C C . ASP A 1 173 ? -13.236 2.857 12.230 1.00 95.38 173 ASP A C 1
ATOM 1262 O O . ASP A 1 173 ? -13.544 4.050 12.101 1.00 95.38 173 ASP A O 1
ATOM 1266 N N . ALA A 1 174 ? -12.463 2.230 11.341 1.00 97.69 174 ALA A N 1
ATOM 1267 C CA . ALA A 1 174 ? -12.018 2.833 10.096 1.00 97.69 174 ALA A CA 1
ATOM 1268 C C . ALA A 1 174 ? -13.080 2.648 9.004 1.00 97.69 174 ALA A C 1
ATOM 1270 O O . ALA A 1 174 ? -13.625 1.560 8.832 1.00 97.69 174 ALA A O 1
ATOM 1271 N N . SER A 1 175 ? -13.355 3.713 8.249 1.00 97.25 175 SER A N 1
ATOM 1272 C CA . SER A 1 175 ? -14.163 3.643 7.024 1.00 97.25 175 SER A CA 1
ATOM 1273 C C . SER A 1 175 ? -13.307 3.318 5.797 1.00 97.25 175 SER A C 1
ATOM 1275 O O . SER A 1 175 ? -13.818 2.772 4.823 1.00 97.25 175 SER A O 1
ATOM 1277 N N . LEU A 1 176 ? -12.003 3.612 5.864 1.00 98.19 176 LEU A N 1
ATOM 1278 C CA . LEU A 1 176 ? -10.994 3.218 4.885 1.00 98.19 176 LEU A CA 1
ATOM 1279 C C . LEU A 1 176 ? -9.818 2.557 5.603 1.00 98.19 176 LEU A C 1
ATOM 1281 O O . LEU A 1 176 ? -9.258 3.140 6.530 1.00 98.19 176 LEU A O 1
ATOM 1285 N N . ILE A 1 177 ? -9.414 1.374 5.152 1.00 98.50 177 ILE A N 1
ATOM 1286 C CA . ILE A 1 177 ? -8.247 0.653 5.660 1.00 98.50 177 ILE A CA 1
ATOM 1287 C C . ILE A 1 177 ? -7.223 0.504 4.536 1.00 98.50 177 ILE A C 1
ATOM 1289 O O . ILE A 1 177 ? -7.544 0.008 3.458 1.00 98.50 177 ILE A O 1
ATOM 1293 N N . VAL A 1 178 ? -5.977 0.890 4.799 1.00 98.38 178 VAL A N 1
ATOM 1294 C CA . VAL A 1 178 ? -4.840 0.646 3.904 1.00 98.38 178 VAL A CA 1
ATOM 1295 C C . VAL A 1 178 ? -3.900 -0.365 4.546 1.00 98.38 178 VAL A C 1
ATOM 1297 O O . VAL A 1 178 ? -3.457 -0.169 5.680 1.00 98.38 178 VAL A O 1
ATOM 1300 N N . THR A 1 179 ? -3.549 -1.422 3.814 1.00 98.00 179 THR A N 1
ATOM 1301 C CA . THR A 1 179 ? -2.479 -2.348 4.209 1.00 98.00 179 THR A CA 1
ATOM 1302 C C . THR A 1 179 ? -1.276 -2.172 3.284 1.00 98.00 179 THR A C 1
ATOM 1304 O O . THR A 1 179 ? -1.399 -2.239 2.063 1.00 98.00 179 THR A O 1
ATOM 1307 N N . ALA A 1 180 ? -0.108 -1.886 3.857 1.00 95.56 180 ALA A N 1
ATOM 1308 C CA . ALA A 1 180 ? 1.151 -1.674 3.139 1.00 95.56 180 ALA A CA 1
ATOM 1309 C C . ALA A 1 180 ? 2.315 -2.390 3.851 1.00 95.56 180 ALA A C 1
ATOM 1311 O O . ALA A 1 180 ? 3.374 -1.819 4.130 1.00 95.56 180 ALA A O 1
ATOM 1312 N N . THR A 1 181 ? 2.091 -3.656 4.183 1.00 92.31 181 THR A N 1
ATOM 1313 C CA . THR A 1 181 ? 2.949 -4.537 4.976 1.00 92.31 181 THR A CA 1
ATOM 1314 C C . THR A 1 181 ? 3.682 -5.566 4.107 1.00 92.31 181 THR A C 1
ATOM 1316 O O . THR A 1 181 ? 3.302 -5.865 2.981 1.00 92.31 181 THR A O 1
ATOM 1319 N N . ASN A 1 182 ? 4.741 -6.169 4.655 1.00 85.88 182 ASN A N 1
ATOM 1320 C CA . ASN A 1 182 ? 5.419 -7.327 4.053 1.00 85.88 182 ASN A CA 1
ATOM 1321 C C . ASN A 1 182 ? 5.006 -8.651 4.734 1.00 85.88 182 ASN A C 1
ATOM 1323 O O . ASN A 1 182 ? 5.819 -9.578 4.813 1.00 85.88 182 ASN A O 1
ATOM 1327 N N . ALA A 1 183 ? 3.794 -8.720 5.295 1.00 86.12 183 ALA A N 1
ATOM 1328 C CA . ALA A 1 183 ? 3.365 -9.829 6.140 1.00 86.12 183 ALA A CA 1
ATOM 1329 C C . ALA A 1 183 ? 3.184 -11.144 5.353 1.00 86.12 183 ALA A C 1
ATOM 1331 O O . ALA A 1 183 ? 2.793 -11.156 4.183 1.00 86.12 183 ALA A O 1
ATOM 1332 N N . ARG A 1 184 ? 3.507 -12.271 6.001 1.00 84.44 184 ARG A N 1
ATOM 1333 C CA . ARG A 1 184 ? 3.245 -13.634 5.488 1.00 84.44 184 ARG A CA 1
ATOM 1334 C C . ARG A 1 184 ? 1.927 -14.198 6.013 1.00 84.44 184 ARG A C 1
ATOM 1336 O O . ARG A 1 184 ? 1.288 -15.002 5.341 1.00 84.44 184 ARG A O 1
ATOM 1343 N N . ASP A 1 185 ? 1.524 -13.730 7.186 1.00 87.94 185 ASP A N 1
ATOM 1344 C CA . ASP A 1 185 ? 0.232 -13.992 7.799 1.00 87.94 185 ASP A CA 1
ATOM 1345 C C . ASP A 1 185 ? -0.639 -12.734 7.731 1.00 87.94 185 ASP A C 1
ATOM 1347 O O . ASP A 1 185 ? -0.080 -11.635 7.726 1.00 87.94 185 ASP A O 1
ATOM 1351 N N . PRO A 1 186 ? -1.980 -12.870 7.711 1.00 91.75 186 PRO A N 1
ATOM 1352 C CA . PRO A 1 186 ? -2.892 -11.743 7.597 1.00 91.75 186 PRO A CA 1
ATOM 1353 C C . PRO A 1 186 ? -2.593 -10.652 8.623 1.00 91.75 186 PRO A C 1
ATOM 1355 O O . PRO A 1 186 ? -2.755 -10.852 9.830 1.00 91.75 186 PRO A O 1
ATOM 1358 N N . ALA A 1 187 ? -2.172 -9.494 8.118 1.00 94.69 187 ALA A N 1
ATOM 1359 C CA . ALA A 1 187 ? -2.016 -8.280 8.901 1.00 94.69 187 ALA A CA 1
ATOM 1360 C C . ALA A 1 187 ? -3.383 -7.707 9.296 1.00 94.69 187 ALA A C 1
ATOM 1362 O O . ALA A 1 187 ? -3.513 -7.152 10.381 1.00 94.69 187 ALA A O 1
ATOM 1363 N N . LEU A 1 188 ? -4.398 -7.883 8.446 1.00 97.69 188 LEU A N 1
ATOM 1364 C CA . LEU A 1 188 ? -5.784 -7.510 8.694 1.00 97.69 188 LEU A CA 1
ATOM 1365 C C . LEU A 1 188 ? -6.648 -8.765 8.844 1.00 97.69 188 LEU A C 1
ATOM 1367 O O . LEU A 1 188 ? -6.712 -9.596 7.936 1.00 97.69 188 LEU A O 1
ATOM 1371 N N . ARG A 1 189 ? -7.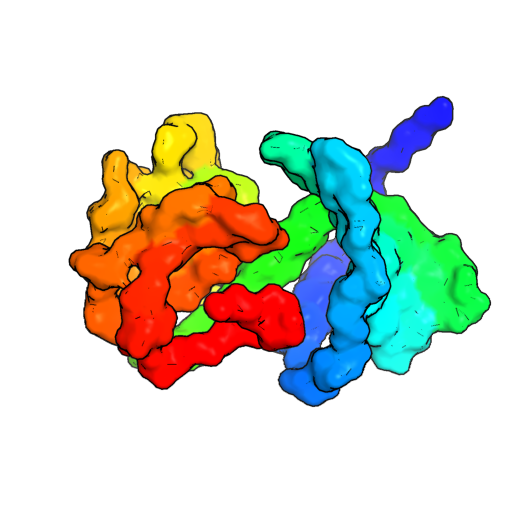334 -8.896 9.984 1.00 97.31 189 ARG A N 1
ATOM 1372 C CA . ARG A 1 189 ? -8.287 -9.988 10.234 1.00 97.31 189 ARG A CA 1
ATOM 1373 C C . ARG A 1 189 ? -9.719 -9.536 10.007 1.00 97.31 189 ARG A C 1
ATOM 1375 O O . ARG A 1 189 ? -10.057 -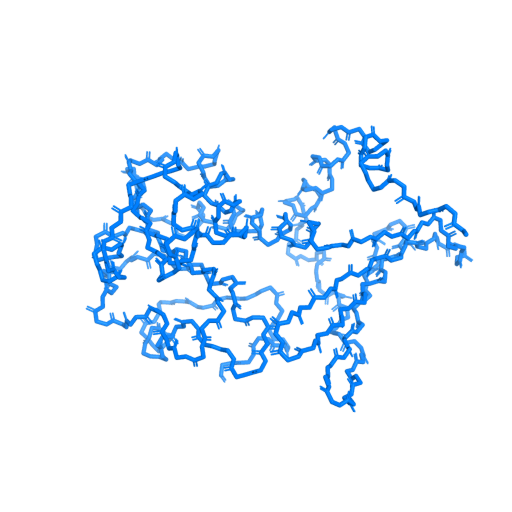8.406 10.348 1.00 97.31 189 ARG A O 1
ATOM 1382 N N . ALA A 1 190 ? -10.560 -10.443 9.509 1.00 96.94 190 ALA A N 1
ATOM 1383 C CA . ALA A 1 190 ? -11.962 -10.146 9.211 1.00 96.94 190 ALA A CA 1
ATOM 1384 C C . ALA A 1 190 ? -12.735 -9.638 10.437 1.00 96.94 190 ALA A C 1
ATOM 1386 O O . ALA A 1 190 ? -13.461 -8.657 10.339 1.00 96.94 190 ALA A O 1
ATOM 1387 N N . ASP A 1 191 ? -12.481 -10.215 11.617 1.00 96.94 191 ASP A N 1
ATOM 1388 C CA . ASP A 1 191 ? -13.175 -9.860 12.867 1.00 96.94 191 ASP A CA 1
ATOM 1389 C C . ASP A 1 191 ? -12.858 -8.434 13.369 1.00 96.94 191 ASP A C 1
ATOM 1391 O O . ASP A 1 191 ? -13.397 -7.986 14.382 1.00 96.94 191 ASP A O 1
ATOM 1395 N N . TRP A 1 192 ? -11.921 -7.733 12.723 1.00 97.88 192 TRP A N 1
ATOM 1396 C CA . TRP A 1 192 ? -11.556 -6.356 13.058 1.00 97.88 192 TRP A CA 1
ATOM 1397 C C . TRP A 1 192 ? -12.177 -5.336 12.107 1.00 97.88 192 TRP A C 1
ATOM 1399 O O . TRP A 1 192 ? -12.118 -4.150 12.404 1.00 97.88 192 TRP A O 1
ATOM 1409 N N . VAL A 1 193 ? -12.724 -5.764 10.969 1.00 97.19 193 VAL A N 1
ATOM 1410 C CA . VAL A 1 193 ? -13.210 -4.868 9.916 1.00 97.19 193 VAL A CA 1
ATOM 1411 C C . VAL A 1 193 ? -14.653 -4.465 10.215 1.00 97.19 193 VAL A C 1
ATOM 1413 O O . VAL A 1 193 ? -15.520 -5.319 10.398 1.00 97.19 193 VAL A O 1
ATOM 1416 N N . ALA A 1 194 ? -14.925 -3.159 10.251 1.00 94.56 194 ALA A N 1
ATOM 1417 C CA . ALA A 1 194 ? -16.287 -2.655 10.388 1.00 94.56 194 ALA A CA 1
ATOM 1418 C C . ALA A 1 194 ? -17.119 -2.939 9.121 1.00 94.56 194 ALA A C 1
ATOM 1420 O O . ALA A 1 194 ? -16.604 -2.804 8.006 1.00 94.56 194 ALA A O 1
ATOM 1421 N N . PRO A 1 195 ? -18.420 -3.257 9.251 1.00 93.12 195 PRO A N 1
ATOM 1422 C CA . PRO A 1 195 ? -19.313 -3.336 8.102 1.00 93.12 195 PRO A CA 1
ATOM 1423 C C . PRO A 1 195 ? -19.272 -2.050 7.266 1.00 93.12 195 PRO A C 1
ATOM 1425 O O . PRO A 1 195 ? -19.391 -0.949 7.799 1.00 93.12 195 PRO A O 1
ATOM 1428 N N . GLY A 1 196 ? -19.114 -2.197 5.950 1.00 93.00 196 GLY A N 1
ATOM 1429 C CA . GLY A 1 196 ? -19.044 -1.071 5.015 1.00 93.00 196 GLY A CA 1
ATOM 1430 C C . GLY A 1 196 ? -17.670 -0.404 4.886 1.00 93.00 196 GLY A C 1
ATOM 1431 O O . GLY A 1 196 ? -17.549 0.523 4.088 1.00 93.00 196 GLY A O 1
ATOM 1432 N N . ALA A 1 197 ? -16.640 -0.861 5.609 1.00 96.19 197 ALA A N 1
ATOM 1433 C CA . ALA A 1 197 ? -15.282 -0.349 5.441 1.00 96.19 197 ALA A CA 1
ATOM 1434 C C . ALA A 1 197 ? -14.702 -0.715 4.063 1.00 96.19 197 ALA A C 1
ATOM 1436 O O . ALA A 1 197 ? -14.756 -1.869 3.631 1.00 96.19 197 ALA A O 1
ATOM 1437 N N . ALA A 1 198 ? -14.100 0.268 3.395 1.00 96.94 198 ALA A N 1
ATOM 1438 C CA . ALA A 1 198 ? -13.310 0.063 2.187 1.00 96.94 198 ALA A CA 1
ATOM 1439 C C . ALA A 1 198 ? -11.887 -0.388 2.553 1.00 96.94 198 ALA A C 1
ATOM 1441 O O . ALA A 1 198 ? -11.312 0.091 3.531 1.00 96.94 198 ALA A O 1
ATOM 1442 N N . ILE A 1 199 ? -11.299 -1.289 1.761 1.00 97.62 199 ILE A N 1
ATOM 1443 C CA . ILE A 1 199 ? -9.953 -1.826 2.003 1.00 97.62 199 ILE A CA 1
ATOM 1444 C C . ILE A 1 199 ? -9.113 -1.692 0.735 1.00 97.62 199 ILE A C 1
ATOM 1446 O O . ILE A 1 199 ? -9.518 -2.158 -0.326 1.00 97.62 199 ILE A O 1
ATOM 1450 N N . ILE A 1 200 ? -7.923 -1.102 0.860 1.00 96.75 200 ILE A N 1
ATOM 1451 C CA . ILE A 1 200 ? -6.916 -1.025 -0.202 1.00 96.75 200 ILE A CA 1
ATOM 1452 C C . ILE A 1 200 ? -5.662 -1.765 0.271 1.00 96.75 200 ILE A C 1
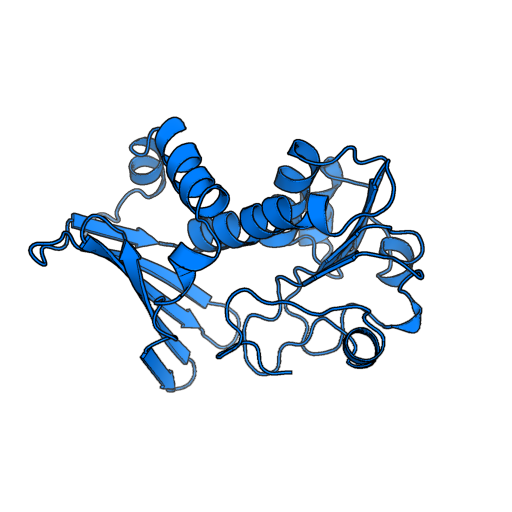ATOM 1454 O O . ILE A 1 200 ? -4.938 -1.290 1.150 1.00 96.75 200 ILE A O 1
ATOM 1458 N N . ALA A 1 201 ? -5.404 -2.934 -0.315 1.00 95.00 201 ALA A N 1
ATOM 1459 C CA . ALA A 1 201 ? -4.227 -3.743 -0.012 1.00 95.00 201 ALA A CA 1
ATOM 1460 C C . ALA A 1 201 ? -3.118 -3.513 -1.046 1.00 95.00 201 ALA A C 1
ATOM 1462 O O . ALA A 1 201 ? -3.311 -3.767 -2.231 1.00 95.00 201 ALA A O 1
ATOM 1463 N N . LEU A 1 202 ? -1.957 -3.028 -0.597 1.00 91.56 202 LEU A N 1
ATOM 1464 C CA . LEU A 1 202 ? -0.846 -2.591 -1.454 1.00 91.56 202 LEU A CA 1
ATOM 1465 C C . LEU A 1 202 ? 0.431 -3.435 -1.295 1.00 91.56 202 LEU A C 1
ATOM 1467 O O . LEU A 1 202 ? 1.346 -3.333 -2.110 1.00 91.56 202 LEU A O 1
ATOM 1471 N N . GLY A 1 203 ? 0.557 -4.207 -0.213 1.00 81.56 203 GLY A N 1
ATOM 1472 C CA . GLY A 1 203 ? 1.812 -4.825 0.224 1.00 81.56 203 GLY A CA 1
ATOM 1473 C C . GLY A 1 203 ? 2.028 -6.281 -0.205 1.00 81.56 203 GLY A C 1
ATOM 1474 O O . GLY A 1 203 ? 3.175 -6.743 -0.247 1.00 81.56 203 GLY A O 1
ATOM 1475 N N . ALA A 1 204 ? 0.968 -7.018 -0.555 1.00 76.94 204 ALA A N 1
ATOM 1476 C CA . ALA A 1 204 ? 1.047 -8.420 -0.993 1.00 76.94 204 ALA A CA 1
ATOM 1477 C C . ALA A 1 204 ? 1.545 -8.581 -2.449 1.00 76.94 204 ALA A C 1
ATOM 1479 O O . ALA A 1 204 ? 0.900 -9.206 -3.280 1.00 76.94 204 ALA A O 1
ATOM 1480 N N . ASP A 1 205 ? 2.732 -8.058 -2.756 1.00 69.06 205 ASP A N 1
ATOM 1481 C CA . ASP A 1 205 ? 3.304 -8.012 -4.112 1.00 69.06 205 ASP A CA 1
ATOM 1482 C C . ASP A 1 205 ? 4.065 -9.288 -4.540 1.00 69.06 205 ASP A C 1
ATOM 1484 O O . ASP A 1 205 ? 4.704 -9.311 -5.594 1.00 69.06 205 ASP A O 1
ATOM 1488 N N . ARG A 1 206 ? 4.081 -10.346 -3.711 1.00 70.44 206 ARG A N 1
ATOM 1489 C CA . ARG A 1 206 ? 4.866 -11.576 -3.947 1.00 70.44 206 ARG A CA 1
ATOM 1490 C C . ARG A 1 206 ? 4.175 -12.826 -3.430 1.00 70.44 206 ARG A C 1
ATOM 1492 O O . ARG A 1 206 ? 3.505 -12.805 -2.400 1.00 70.44 206 ARG A O 1
ATOM 1499 N N . GLN A 1 207 ? 4.489 -13.954 -4.066 1.00 68.25 207 GLN A N 1
ATOM 1500 C CA . GLN A 1 207 ? 4.051 -15.278 -3.628 1.00 68.25 207 GLN A CA 1
ATOM 1501 C C . GLN A 1 207 ? 4.412 -15.534 -2.151 1.00 68.25 207 GLN A C 1
ATOM 1503 O O . GLN A 1 207 ? 5.556 -15.343 -1.728 1.00 68.25 207 GLN A O 1
ATOM 1508 N N . GLY A 1 208 ? 3.429 -15.986 -1.369 1.00 74.56 208 GLY A N 1
ATOM 1509 C CA . GLY A 1 208 ? 3.583 -16.280 0.059 1.00 74.56 208 GLY A CA 1
ATOM 1510 C C . GLY A 1 208 ? 3.512 -15.059 0.982 1.00 74.56 208 GLY A C 1
ATOM 1511 O O . GLY A 1 208 ? 3.713 -15.215 2.186 1.00 74.56 208 GLY A O 1
ATOM 1512 N N . ARG A 1 209 ? 3.250 -13.860 0.446 1.00 82.00 209 ARG A N 1
ATOM 1513 C CA . ARG A 1 209 ? 2.790 -12.710 1.232 1.00 82.00 209 ARG A CA 1
ATOM 1514 C C . ARG A 1 209 ? 1.273 -12.680 1.233 1.00 82.00 209 ARG A C 1
ATOM 1516 O O . ARG A 1 209 ? 0.649 -13.001 0.226 1.00 82.00 209 ARG A O 1
ATOM 1523 N N . ARG A 1 210 ? 0.699 -12.291 2.363 1.00 88.25 210 ARG A N 1
ATOM 1524 C CA . ARG A 1 210 ? -0.747 -12.196 2.536 1.00 88.25 210 ARG A CA 1
ATOM 1525 C C . ARG A 1 210 ? -1.048 -11.162 3.601 1.00 88.25 210 ARG A C 1
ATOM 1527 O O . ARG A 1 210 ? -0.723 -11.366 4.764 1.00 88.25 210 ARG A O 1
ATOM 1534 N N . GLU A 1 211 ? -1.689 -10.073 3.200 1.00 93.44 211 GLU A N 1
ATOM 1535 C CA . GLU A 1 211 ? -2.092 -9.019 4.132 1.00 93.44 211 GLU A CA 1
ATOM 1536 C C . GLU A 1 211 ? -3.493 -9.234 4.691 1.00 93.44 211 GLU A C 1
ATOM 1538 O O . GLU A 1 211 ? -3.756 -8.852 5.827 1.00 93.44 211 GLU A O 1
ATOM 1543 N N . LEU A 1 212 ? -4.375 -9.859 3.911 1.00 94.81 212 LEU A N 1
ATOM 1544 C CA . LEU A 1 212 ? -5.788 -9.992 4.234 1.00 94.81 212 LEU A CA 1
ATOM 1545 C C . LEU A 1 212 ? -6.130 -11.419 4.662 1.00 94.81 212 LEU A C 1
ATOM 1547 O O . LEU A 1 212 ? -5.637 -12.402 4.103 1.00 94.81 212 LEU A O 1
ATOM 1551 N N . ASP A 1 213 ? -7.003 -11.528 5.655 1.00 94.56 213 ASP A N 1
ATOM 1552 C CA . ASP A 1 213 ? -7.711 -12.763 5.967 1.00 94.56 213 ASP A CA 1
ATOM 1553 C C . ASP A 1 213 ? -8.647 -13.114 4.801 1.00 94.56 213 ASP A C 1
ATOM 1555 O O . ASP A 1 213 ? -9.339 -12.246 4.276 1.00 94.56 213 ASP A O 1
ATOM 1559 N N . TYR A 1 214 ? -8.684 -14.384 4.391 1.00 91.31 214 TYR A N 1
ATOM 1560 C CA . TYR A 1 214 ? -9.483 -14.836 3.246 1.00 91.31 214 TYR A CA 1
ATOM 1561 C C . TYR A 1 214 ? -10.981 -14.566 3.438 1.00 91.31 214 TYR A C 1
ATOM 1563 O O . TYR A 1 214 ? -11.692 -14.336 2.463 1.00 91.31 214 TYR A O 1
ATOM 1571 N N . ARG A 1 215 ? -11.448 -14.544 4.694 1.00 95.69 215 ARG A N 1
ATOM 1572 C CA . ARG A 1 215 ? -12.837 -14.213 5.036 1.00 95.69 215 ARG A CA 1
ATOM 1573 C C . ARG A 1 215 ? -13.216 -12.801 4.583 1.00 95.69 215 ARG A C 1
ATOM 1575 O O . ARG A 1 215 ? -14.336 -12.595 4.149 1.00 95.69 215 ARG A O 1
ATOM 1582 N N . ILE A 1 216 ? -12.263 -11.862 4.570 1.00 95.88 216 ILE A N 1
ATOM 1583 C CA . ILE A 1 216 ? -12.487 -10.500 4.058 1.00 95.88 216 ILE A CA 1
ATOM 1584 C C . ILE A 1 216 ? -12.872 -10.543 2.579 1.00 95.88 216 ILE A C 1
ATOM 1586 O O . ILE A 1 216 ? -13.785 -9.839 2.171 1.00 95.88 216 ILE A O 1
ATOM 1590 N N . LEU A 1 217 ? -12.187 -11.367 1.783 1.00 92.44 217 LEU A N 1
ATOM 1591 C CA . LEU A 1 217 ? -12.481 -11.503 0.356 1.00 92.44 217 LEU A CA 1
ATOM 1592 C C . LEU A 1 217 ? -13.808 -12.231 0.123 1.00 92.44 217 LEU A C 1
ATOM 1594 O O . LEU A 1 217 ? -14.542 -11.864 -0.786 1.00 92.44 217 LEU A O 1
ATOM 1598 N N . ALA A 1 218 ? -14.114 -13.240 0.943 1.00 92.62 218 ALA A N 1
ATOM 1599 C CA . ALA A 1 218 ? -15.363 -13.992 0.854 1.00 92.62 218 ALA A CA 1
ATOM 1600 C C . ALA A 1 218 ? -16.597 -13.141 1.204 1.00 92.62 218 ALA A C 1
ATOM 1602 O O . ALA A 1 218 ? -17.638 -13.293 0.568 1.00 92.62 218 ALA A O 1
ATOM 1603 N N . ASP A 1 219 ? -16.465 -12.239 2.179 1.00 93.12 219 ASP A N 1
ATOM 1604 C CA . ASP A 1 219 ? -17.556 -11.391 2.671 1.00 93.12 219 ASP A CA 1
ATOM 1605 C C . ASP A 1 219 ? -17.627 -10.025 1.957 1.00 93.12 219 ASP A C 1
ATOM 1607 O O . ASP A 1 219 ? -18.546 -9.235 2.195 1.00 93.12 219 ASP A O 1
ATOM 1611 N N . ALA A 1 220 ? -16.657 -9.712 1.091 1.00 93.31 220 ALA A N 1
ATOM 1612 C CA . ALA A 1 220 ? -16.609 -8.443 0.378 1.00 93.31 220 ALA A CA 1
ATOM 1613 C C . ALA A 1 220 ? -17.779 -8.309 -0.606 1.00 93.31 220 ALA A C 1
ATOM 1615 O O . ALA A 1 220 ? -18.062 -9.202 -1.401 1.00 93.31 220 ALA A O 1
ATOM 1616 N N . ALA A 1 221 ? -18.407 -7.130 -0.624 1.00 92.06 221 ALA A N 1
ATOM 1617 C CA . ALA A 1 221 ? -19.442 -6.814 -1.610 1.00 92.06 221 ALA A CA 1
ATOM 1618 C C . ALA A 1 221 ? -18.900 -6.811 -3.053 1.00 92.06 221 ALA A C 1
ATOM 1620 O O . ALA A 1 221 ? -19.647 -7.055 -3.998 1.00 92.06 221 ALA A O 1
ATOM 1621 N N . PHE A 1 222 ? -17.612 -6.503 -3.219 1.00 90.56 222 PHE A N 1
ATOM 1622 C CA . PHE A 1 222 ? -16.896 -6.523 -4.487 1.00 90.56 222 PHE A CA 1
ATOM 1623 C C . PHE A 1 222 ? -15.385 -6.582 -4.233 1.00 90.56 222 PHE A C 1
ATOM 1625 O O . PHE A 1 222 ? -14.897 -6.040 -3.240 1.00 90.56 222 PHE A O 1
ATOM 1632 N N . VAL A 1 223 ? -14.649 -7.206 -5.153 1.00 89.94 223 VAL A N 1
ATOM 1633 C CA . VAL A 1 223 ? -13.183 -7.265 -5.155 1.00 89.94 223 VAL A CA 1
ATOM 1634 C C . VAL A 1 223 ? -12.693 -6.865 -6.544 1.00 89.94 223 VAL A C 1
ATOM 1636 O O . VAL A 1 223 ? -13.172 -7.394 -7.544 1.00 89.94 223 VAL A O 1
ATOM 1639 N N . THR A 1 224 ? -11.723 -5.953 -6.599 1.00 86.19 224 THR A N 1
ATOM 1640 C CA . THR A 1 224 ? -11.029 -5.558 -7.832 1.00 86.19 224 THR A CA 1
ATOM 1641 C C . THR A 1 224 ? -9.522 -5.583 -7.641 1.00 86.19 224 THR A C 1
ATOM 1643 O O . THR A 1 224 ? -9.021 -5.561 -6.516 1.00 86.19 224 THR A O 1
ATOM 1646 N N . CYS A 1 225 ? -8.809 -5.629 -8.757 1.00 82.50 225 CYS A N 1
ATOM 1647 C CA . CYS A 1 225 ? -7.365 -5.527 -8.836 1.00 82.50 225 CYS A CA 1
ATOM 1648 C C . CYS A 1 225 ? -6.979 -4.858 -10.158 1.00 82.50 225 CYS A C 1
ATOM 1650 O O . CYS A 1 225 ? -7.764 -4.820 -11.103 1.00 82.50 225 CYS A O 1
ATOM 1652 N N . ASP A 1 226 ? -5.759 -4.343 -10.205 1.00 72.50 226 ASP A N 1
ATOM 1653 C CA . ASP A 1 226 ? -5.154 -3.735 -11.388 1.00 72.50 226 ASP A CA 1
ATOM 1654 C C . ASP A 1 226 ? -4.827 -4.763 -12.485 1.00 72.50 226 ASP A C 1
ATOM 1656 O O . ASP A 1 226 ? -4.886 -4.441 -13.667 1.00 72.50 226 ASP A O 1
ATOM 1660 N N . ALA A 1 227 ? -4.504 -6.006 -12.111 1.00 70.31 227 ALA A N 1
ATOM 1661 C CA . ALA A 1 227 ? -4.139 -7.062 -13.054 1.00 70.31 227 ALA A CA 1
ATOM 1662 C C . ALA A 1 227 ? -4.696 -8.447 -12.651 1.00 70.31 227 ALA A C 1
ATOM 1664 O O . ALA A 1 227 ? -3.975 -9.261 -12.054 1.00 70.31 227 ALA A O 1
ATOM 1665 N N . PRO A 1 228 ? -5.942 -8.787 -13.042 1.00 67.50 228 PRO A N 1
ATOM 1666 C CA . PRO A 1 228 ? -6.603 -10.050 -12.677 1.00 67.50 228 PRO A CA 1
ATOM 1667 C C . PRO A 1 228 ? -5.829 -11.316 -13.063 1.00 67.50 228 PRO A C 1
ATOM 1669 O O . PRO A 1 228 ? -5.889 -12.331 -12.371 1.00 67.50 228 PRO A O 1
ATOM 1672 N N . ALA A 1 229 ? -5.050 -11.269 -14.149 1.00 63.41 229 ALA A N 1
ATOM 1673 C CA . ALA A 1 229 ? -4.245 -12.405 -14.601 1.00 63.41 229 ALA A CA 1
ATOM 1674 C C . ALA A 1 229 ? -3.174 -12.841 -13.576 1.00 63.41 229 ALA A C 1
ATOM 1676 O O . ALA A 1 229 ? -2.774 -14.014 -13.543 1.00 63.41 229 ALA A O 1
ATOM 1677 N N . ILE A 1 230 ? -2.717 -11.897 -12.745 1.00 63.56 230 ILE A N 1
ATOM 1678 C CA . ILE A 1 230 ? -1.610 -12.054 -11.793 1.00 63.56 230 ILE A CA 1
ATOM 1679 C C . ILE A 1 230 ? -2.132 -12.049 -10.352 1.00 63.56 230 ILE A C 1
ATOM 1681 O O . ILE A 1 230 ? -1.635 -12.807 -9.518 1.00 63.56 230 ILE A O 1
ATOM 1685 N N . ALA A 1 231 ? -3.147 -11.233 -10.066 1.00 63.62 231 ALA A N 1
ATOM 1686 C CA . ALA A 1 231 ? -3.824 -11.162 -8.779 1.00 63.62 231 ALA A CA 1
ATOM 1687 C C . ALA A 1 231 ? -4.788 -12.350 -8.616 1.00 63.62 231 ALA A C 1
ATOM 1689 O O . ALA A 1 231 ? -6.002 -12.230 -8.760 1.00 63.62 231 ALA A O 1
ATOM 1690 N N . ARG A 1 232 ? -4.227 -13.533 -8.351 1.00 61.38 232 ARG A N 1
ATOM 1691 C CA . ARG A 1 232 ? -5.004 -14.748 -8.075 1.00 61.38 232 ARG A CA 1
ATOM 1692 C C . ARG A 1 232 ? -5.277 -14.857 -6.575 1.00 61.38 232 ARG A C 1
ATOM 1694 O O . ARG A 1 232 ? -4.331 -14.814 -5.787 1.00 61.38 232 ARG A O 1
ATOM 1701 N N . VAL A 1 233 ? -6.556 -14.988 -6.222 1.00 57.72 233 VAL A N 1
ATOM 1702 C CA . VAL A 1 233 ? -7.035 -15.321 -4.867 1.00 57.72 233 VAL A CA 1
ATOM 1703 C C . VAL A 1 233 ? -6.809 -16.802 -4.581 1.00 57.72 233 VAL A C 1
ATOM 1705 O O . VAL A 1 233 ? -7.035 -17.615 -5.507 1.00 57.72 233 VAL A O 1
#

pLDDT: mean 76.55, std 22.01, range [27.36, 98.75]

Secondary structure (DSSP, 8-state):
-PPP-HHHHHHHS-HHHHHHHHHHHHH--GGGGTTPPP--EEEESSSEEEEEEEE-TT--EEEEEEEE-SS-EEEEEEEE-TTS-EEEEEE-HHHHHHHHHHHHHHHHHHH--SSSEEEEEE--SHHHHHHHHHHHHHS-EEEEEEE-SSHHHHHTTTTTSEE-SSHHHHHTT-SEEEE----SS-SB-GGGPPTT-EEEE-S--STT---B-HHHHHH-S----S-TTT---

Radius of gyration: 18.45 Å; chains: 1; bounding box: 52×38×53 Å